Protein AF-A0A2V2UE44-F1 (afdb_monomer_lite)

pLDDT: mean 79.87, std 20.83, range [34.28, 98.75]

Structure (mmCIF, N/CA/C/O backbone):
data_AF-A0A2V2UE44-F1
#
_entry.id   AF-A0A2V2UE44-F1
#
loop_
_atom_site.group_PDB
_atom_site.id
_atom_site.type_symbol
_atom_site.label_atom_id
_atom_site.label_alt_id
_atom_site.label_comp_id
_atom_site.label_asym_id
_atom_site.label_entity_id
_atom_site.label_seq_id
_atom_site.pdbx_PDB_ins_code
_atom_site.Cartn_x
_atom_site.Cartn_y
_atom_site.Cartn_z
_atom_site.occupancy
_atom_site.B_iso_or_equiv
_atom_site.auth_seq_id
_atom_site.auth_comp_id
_atom_site.auth_asym_id
_atom_site.auth_atom_id
_atom_site.pdbx_PDB_model_num
ATOM 1 N N . MET A 1 1 ? -36.953 64.601 41.435 1.00 38.88 1 MET A N 1
ATOM 2 C CA . MET A 1 1 ? -37.028 64.009 40.083 1.00 38.88 1 MET A CA 1
ATOM 3 C C . MET A 1 1 ? -35.617 64.040 39.498 1.00 38.88 1 MET A C 1
ATOM 5 O O . MET A 1 1 ? -35.151 65.106 39.126 1.00 38.88 1 MET A O 1
ATOM 9 N N . LYS A 1 2 ? -34.869 62.933 39.591 1.00 34.28 2 LYS A N 1
ATOM 10 C CA . LYS A 1 2 ? -33.446 62.844 39.208 1.00 34.28 2 LYS A CA 1
ATOM 11 C C . LYS A 1 2 ? -33.349 61.806 38.088 1.00 34.28 2 LYS A C 1
ATOM 13 O O . LYS A 1 2 ? -33.604 60.633 38.334 1.00 34.28 2 LYS A O 1
ATOM 18 N N . PHE A 1 3 ? -33.075 62.257 36.867 1.00 36.59 3 PHE A N 1
ATOM 19 C CA . PHE A 1 3 ? -32.838 61.387 35.716 1.00 36.59 3 PHE A CA 1
ATOM 20 C C . PHE A 1 3 ? -31.423 60.801 35.811 1.00 36.59 3 PHE A C 1
ATOM 22 O O . PHE A 1 3 ? -30.452 61.545 35.933 1.00 36.59 3 PHE A O 1
ATOM 29 N N . LEU A 1 4 ? -31.312 59.473 35.762 1.00 38.59 4 LEU A N 1
ATOM 30 C CA . LEU A 1 4 ? -30.060 58.764 35.492 1.00 38.59 4 LEU A CA 1
ATOM 31 C C . LEU A 1 4 ? -29.824 58.790 33.978 1.00 38.59 4 LEU A C 1
ATOM 33 O O . LEU A 1 4 ? -30.644 58.272 33.223 1.00 38.59 4 LEU A O 1
ATOM 37 N N . MET A 1 5 ? -28.718 59.388 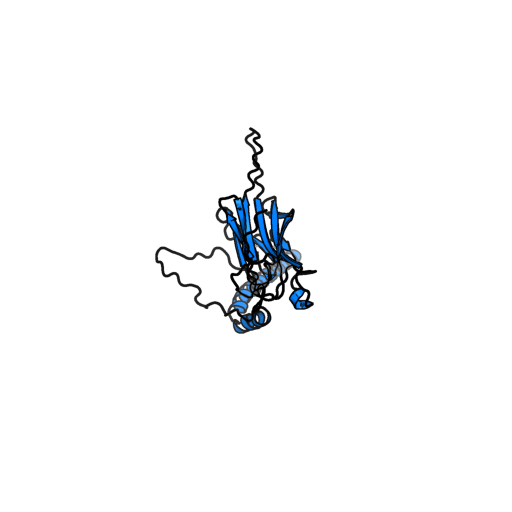33.536 1.00 41.38 5 MET A N 1
ATOM 38 C CA . MET A 1 5 ? -28.213 59.198 32.173 1.00 41.38 5 MET A CA 1
ATOM 39 C C . MET A 1 5 ? -27.251 58.003 32.138 1.00 41.38 5 MET A C 1
ATOM 41 O O . MET A 1 5 ? -26.435 57.868 33.054 1.00 41.38 5 MET A O 1
ATOM 45 N N . PRO A 1 6 ? -27.298 57.148 31.101 1.00 42.94 6 PRO A N 1
ATOM 46 C CA . PRO A 1 6 ? -26.352 56.050 30.959 1.00 42.94 6 PRO A CA 1
ATOM 47 C C . PRO A 1 6 ? -24.983 56.583 30.513 1.00 42.94 6 PRO A C 1
ATOM 49 O O . PRO A 1 6 ? -24.870 57.306 29.526 1.00 42.94 6 PRO A O 1
ATOM 52 N N . HIS A 1 7 ? -23.929 56.218 31.245 1.00 42.09 7 HIS A N 1
ATOM 53 C CA . HIS A 1 7 ? -22.547 56.400 30.803 1.00 42.09 7 HIS A CA 1
ATOM 54 C C . HIS A 1 7 ? -22.221 55.371 29.714 1.00 42.09 7 HIS A C 1
ATOM 56 O O . HIS A 1 7 ? -22.165 54.172 29.981 1.00 42.09 7 HIS A O 1
ATOM 62 N N . SER A 1 8 ? -21.976 55.836 28.490 1.00 51.50 8 SER A N 1
ATOM 63 C CA . SER A 1 8 ? -21.346 55.038 27.439 1.00 51.50 8 SER A CA 1
ATOM 64 C C . SER A 1 8 ? -19.832 55.029 27.651 1.00 51.50 8 SER A C 1
ATOM 66 O O . SER A 1 8 ? -19.184 56.070 27.540 1.00 51.50 8 SER A O 1
ATOM 68 N N . VAL A 1 9 ? -19.264 53.862 27.954 1.00 52.50 9 VAL A N 1
ATOM 69 C CA . VAL A 1 9 ? -17.809 53.666 28.022 1.00 52.50 9 VAL A CA 1
ATOM 70 C C . VAL A 1 9 ? -17.263 53.568 26.589 1.00 52.50 9 VAL A C 1
ATOM 72 O O . VAL A 1 9 ? -17.751 52.728 25.830 1.00 52.50 9 VAL A O 1
ATOM 75 N N . PRO A 1 10 ? -16.279 54.389 26.178 1.00 50.00 10 PRO A N 1
ATOM 76 C CA . PRO A 1 10 ? -15.676 54.262 24.857 1.00 50.00 10 PRO A CA 1
ATOM 77 C C . PRO A 1 10 ? -14.783 53.015 24.798 1.00 50.00 10 PRO A C 1
ATOM 79 O O . PRO A 1 10 ? -13.916 52.813 25.649 1.00 50.00 10 PRO A O 1
ATOM 82 N N . LEU A 1 11 ? -14.989 52.175 23.782 1.00 52.38 11 LEU A N 1
ATOM 83 C CA . LEU A 1 11 ? -14.100 51.053 23.476 1.00 52.38 11 LEU A CA 1
ATOM 84 C C . LEU A 1 11 ? -12.722 51.584 23.049 1.00 52.38 11 LEU A C 1
ATOM 86 O O . LEU A 1 11 ? -12.627 52.462 22.191 1.00 52.38 11 LEU A O 1
ATOM 90 N N . SER A 1 12 ? -11.648 51.059 23.647 1.00 52.25 12 SER A N 1
ATOM 91 C CA . SER A 1 12 ? -10.279 51.461 23.305 1.00 52.25 12 SER A CA 1
ATOM 92 C C . SER A 1 12 ? -9.919 51.025 21.880 1.00 52.25 12 SER A C 1
ATOM 94 O O . SER A 1 12 ? -10.415 50.012 21.376 1.00 52.25 12 SER A O 1
ATOM 96 N N . SER A 1 13 ? -9.015 51.751 21.223 1.00 56.19 13 SER A N 1
ATOM 97 C CA . SER A 1 13 ? -8.585 51.470 19.846 1.00 56.19 13 SER A CA 1
ATOM 98 C C . SER A 1 13 ? -8.058 50.040 19.634 1.00 56.19 13 SER A C 1
ATOM 100 O O . SER A 1 13 ? -8.228 49.495 18.546 1.00 56.19 13 SER A O 1
ATOM 102 N N . SER A 1 14 ? -7.505 49.380 20.662 1.00 56.59 14 SER A N 1
ATOM 103 C CA . SER A 1 14 ? -7.053 47.980 20.566 1.00 56.59 14 SER A CA 1
ATOM 104 C C . SER A 1 14 ? -8.205 46.966 20.528 1.00 56.59 14 SER A C 1
ATOM 106 O O . SER A 1 14 ? -8.093 45.916 19.887 1.00 56.59 14 SER A O 1
ATOM 108 N N . SER A 1 15 ? -9.336 47.290 21.162 1.00 56.66 15 SER A N 1
ATOM 109 C CA . SER A 1 15 ? -10.529 46.437 21.173 1.00 56.66 15 SER A CA 1
ATOM 110 C C . SER A 1 15 ? -11.272 46.462 19.832 1.00 56.66 15 SER A C 1
ATOM 112 O O . SER A 1 15 ? -11.719 45.419 19.359 1.00 56.66 15 SER A O 1
ATOM 114 N N . LEU A 1 16 ? -11.300 47.613 19.150 1.00 55.84 16 LEU A N 1
ATOM 115 C CA . LEU A 1 16 ? -11.885 47.752 17.811 1.00 55.84 16 LEU A CA 1
ATOM 116 C C . LEU A 1 16 ? -11.080 46.993 16.744 1.00 55.84 16 LEU A C 1
ATOM 118 O O . LEU A 1 16 ? -11.666 46.307 15.908 1.00 55.84 16 LEU A O 1
ATOM 122 N N . VAL A 1 17 ? -9.743 47.039 16.805 1.00 58.44 17 VAL A N 1
ATOM 123 C CA . VAL A 1 17 ? -8.872 46.297 15.874 1.00 58.44 17 VAL A CA 1
ATOM 124 C C . VAL A 1 17 ? -9.026 44.781 16.047 1.00 58.44 17 VAL A C 1
ATOM 126 O O . VAL A 1 17 ? -9.107 44.063 15.051 1.00 58.44 17 VAL A O 1
ATOM 129 N N . SER A 1 18 ? -9.151 44.290 17.287 1.00 54.34 18 SER A N 1
ATOM 130 C CA . SER A 1 18 ? -9.361 42.857 17.558 1.00 54.34 18 SER A CA 1
ATOM 131 C C . SER A 1 18 ? -10.722 42.355 17.064 1.00 54.34 18 SER A C 1
ATOM 133 O O . SER A 1 18 ? -10.806 41.265 16.502 1.00 54.34 18 SER A O 1
ATOM 135 N N . ILE A 1 19 ? -11.785 43.156 17.205 1.00 60.66 19 ILE A N 1
ATOM 136 C CA . ILE A 1 19 ? -13.126 42.799 16.713 1.00 60.66 19 ILE A CA 1
ATOM 137 C C . ILE A 1 19 ? -13.149 42.742 15.179 1.00 60.66 19 ILE A C 1
ATOM 139 O O . ILE A 1 19 ? -13.709 41.803 14.613 1.00 60.66 19 ILE A O 1
ATOM 143 N N . ILE A 1 20 ? -12.492 43.688 14.499 1.00 61.75 20 ILE A N 1
ATOM 144 C CA . ILE A 1 20 ? -12.390 43.689 13.031 1.00 61.75 20 ILE A CA 1
ATOM 145 C C . ILE A 1 20 ? -11.592 42.472 12.543 1.00 61.75 20 ILE A C 1
ATOM 147 O O . ILE A 1 20 ? -12.017 41.810 11.599 1.00 61.75 20 ILE A O 1
ATOM 151 N N . PHE A 1 21 ? -10.489 42.113 13.208 1.00 54.56 21 PHE A N 1
ATOM 152 C CA . PHE A 1 21 ? -9.698 40.935 12.836 1.00 54.56 21 PHE A CA 1
ATOM 153 C C . PHE A 1 21 ? -10.484 39.623 12.989 1.00 54.56 21 PHE A C 1
ATOM 155 O O . PHE A 1 21 ? -10.438 38.774 12.100 1.00 54.56 21 PHE A O 1
ATOM 162 N N . ILE A 1 22 ? -11.257 39.473 14.072 1.00 57.44 22 ILE A N 1
ATOM 163 C CA . ILE A 1 22 ? -12.108 38.293 14.305 1.00 57.44 22 ILE A CA 1
ATOM 164 C C . ILE A 1 22 ? -13.265 38.238 13.291 1.00 57.44 22 ILE A C 1
ATOM 166 O O . ILE A 1 22 ? -13.577 37.167 12.763 1.00 57.44 22 ILE A O 1
ATOM 170 N N . ALA A 1 23 ? -13.873 39.379 12.953 1.00 54.72 23 ALA A N 1
ATOM 171 C CA . ALA A 1 23 ? -14.926 39.454 11.937 1.00 54.72 23 ALA A CA 1
ATOM 172 C C . ALA A 1 23 ? -14.403 39.110 10.527 1.00 54.72 23 ALA A C 1
ATOM 174 O O . ALA A 1 23 ? -15.053 38.376 9.784 1.00 54.72 23 ALA A O 1
ATOM 175 N N . VAL A 1 24 ? -13.199 39.567 10.166 1.00 56.28 24 VAL A N 1
ATOM 176 C CA . VAL A 1 24 ? -12.572 39.237 8.874 1.00 56.28 24 VAL A CA 1
ATOM 177 C C . VAL A 1 24 ? -12.168 37.759 8.814 1.00 56.28 24 VAL A C 1
ATOM 179 O O . VAL A 1 24 ? -12.410 37.115 7.793 1.00 56.28 24 VAL A O 1
ATOM 182 N N . LEU A 1 25 ? -11.634 37.180 9.900 1.00 49.75 25 LEU A N 1
ATOM 183 C CA . LEU A 1 25 ? -11.308 35.747 9.949 1.00 49.75 25 LEU A CA 1
ATOM 184 C C . LEU A 1 25 ? -12.556 34.865 9.830 1.00 49.75 25 LEU A C 1
ATOM 186 O O . LEU A 1 25 ? -12.532 33.862 9.118 1.00 49.75 25 LEU A O 1
ATOM 190 N N . THR A 1 26 ? -13.650 35.227 10.502 1.00 50.09 26 THR A N 1
ATOM 191 C CA . THR A 1 26 ? -14.906 34.460 10.449 1.00 50.09 26 THR A CA 1
ATOM 192 C C . THR A 1 26 ? -15.575 34.564 9.077 1.00 50.09 26 THR A C 1
ATOM 194 O O . THR A 1 26 ? -15.980 33.541 8.528 1.00 50.09 26 THR A O 1
ATOM 197 N N . LEU A 1 27 ? -15.593 35.745 8.449 1.00 45.84 27 LEU A N 1
ATOM 198 C CA . LEU A 1 27 ? -16.107 35.923 7.085 1.00 45.84 27 LEU A CA 1
ATOM 199 C C . LEU A 1 27 ? -15.243 35.213 6.029 1.00 45.84 27 LEU A C 1
ATOM 201 O O . LEU A 1 27 ? -15.787 34.588 5.116 1.00 45.84 27 LEU A O 1
ATOM 205 N N . ALA A 1 28 ? -13.912 35.235 6.166 1.00 43.81 28 ALA A N 1
ATOM 206 C CA . ALA A 1 28 ? -13.014 34.462 5.307 1.00 43.81 28 ALA A CA 1
ATOM 207 C C . ALA A 1 28 ? -13.235 32.951 5.484 1.00 43.81 28 ALA A C 1
ATOM 209 O O . ALA A 1 28 ? -13.320 32.227 4.495 1.00 43.81 28 ALA A O 1
ATOM 210 N N . SER A 1 29 ? -13.426 32.484 6.721 1.00 43.22 29 SER A N 1
ATOM 211 C CA . SER A 1 29 ? -13.706 31.074 7.024 1.00 43.22 29 SER A CA 1
ATOM 212 C C . SER A 1 29 ? -15.040 30.608 6.437 1.00 43.22 29 SER A C 1
ATOM 214 O O . SER A 1 29 ? -15.103 29.519 5.878 1.00 43.22 29 SER A O 1
ATOM 216 N N . ILE A 1 30 ? -16.085 31.442 6.477 1.00 44.09 30 ILE A N 1
ATOM 217 C CA . ILE A 1 30 ? -17.393 31.147 5.865 1.00 44.09 30 ILE A CA 1
ATOM 218 C C . ILE A 1 30 ? -17.297 31.160 4.330 1.00 44.09 30 ILE A C 1
ATOM 220 O O . ILE A 1 30 ? -17.876 30.304 3.665 1.00 44.09 30 ILE A O 1
ATOM 224 N N . SER A 1 31 ? -16.522 32.078 3.745 1.00 39.03 31 SER A N 1
ATOM 225 C CA . SER A 1 31 ? -16.301 32.136 2.292 1.00 39.03 31 SER A CA 1
ATOM 226 C C . SER A 1 31 ? -15.485 30.938 1.778 1.00 39.03 31 SER A C 1
ATOM 228 O O . SER A 1 31 ? -15.794 30.387 0.722 1.00 39.03 31 SER A O 1
ATOM 230 N N . ILE A 1 32 ? -14.498 30.468 2.550 1.00 45.28 32 ILE A N 1
ATOM 231 C CA . ILE A 1 32 ? -13.723 29.251 2.257 1.00 45.28 32 ILE A CA 1
ATOM 232 C C . ILE A 1 32 ? -14.601 28.003 2.448 1.00 45.28 32 ILE A C 1
ATOM 234 O O . ILE A 1 32 ? -14.648 27.157 1.557 1.00 45.28 32 ILE A O 1
ATOM 238 N N . ALA A 1 33 ? -15.364 27.916 3.543 1.00 44.09 33 ALA A N 1
ATOM 239 C CA . ALA A 1 33 ? -16.257 26.791 3.828 1.00 44.09 33 ALA A CA 1
ATOM 240 C C . ALA A 1 33 ? -17.417 26.664 2.827 1.00 44.09 33 ALA A C 1
ATOM 242 O O . ALA A 1 33 ? -17.858 25.551 2.564 1.00 44.09 33 ALA A O 1
ATOM 243 N N . ASN A 1 34 ? -17.868 27.768 2.221 1.00 40.38 34 ASN A N 1
ATOM 244 C CA . ASN A 1 34 ? -18.907 27.749 1.188 1.00 40.38 34 ASN A CA 1
ATOM 245 C C . ASN A 1 34 ? -18.347 27.557 -0.234 1.00 40.38 34 ASN A C 1
ATOM 247 O O . ASN A 1 34 ? -19.052 27.033 -1.095 1.00 40.38 34 ASN A O 1
ATOM 251 N N . LYS A 1 35 ? -17.081 27.918 -0.504 1.00 37.88 35 LYS A N 1
ATOM 252 C CA . LYS A 1 35 ? -16.433 27.670 -1.810 1.00 37.88 35 LYS A CA 1
ATOM 253 C C . LYS A 1 35 ? -15.848 26.264 -1.949 1.00 37.88 35 LYS A C 1
ATOM 255 O O . LYS A 1 35 ? -15.871 25.722 -3.051 1.00 37.88 35 LYS A O 1
ATOM 260 N N . PHE A 1 36 ? -15.365 25.650 -0.868 1.00 39.53 36 PHE A N 1
ATOM 261 C CA . PHE A 1 36 ? -14.809 24.290 -0.902 1.00 39.53 36 PHE A CA 1
ATOM 262 C C . PHE A 1 36 ? -15.796 23.206 -1.381 1.00 39.53 36 PHE A C 1
ATOM 264 O O . PHE A 1 36 ? -15.409 22.413 -2.242 1.00 39.53 36 PHE A O 1
ATOM 271 N N . PRO A 1 37 ? -17.064 23.161 -0.922 1.00 39.12 37 PRO A N 1
ATOM 272 C CA . PRO A 1 37 ? -18.036 22.216 -1.465 1.00 39.12 37 PRO A CA 1
ATOM 273 C C . PRO A 1 37 ? -18.497 22.605 -2.878 1.00 39.12 37 PRO A C 1
ATOM 275 O O . PRO A 1 37 ? -18.773 21.718 -3.680 1.00 39.12 37 PRO A O 1
ATOM 278 N N . TYR A 1 38 ? -18.511 23.897 -3.231 1.00 34.66 38 TYR A N 1
ATOM 279 C CA . TYR A 1 38 ? -18.980 24.361 -4.544 1.00 34.66 38 TYR A CA 1
ATOM 280 C C . TYR A 1 38 ? -17.991 24.058 -5.685 1.00 34.66 38 TYR A C 1
ATOM 282 O O . TYR A 1 38 ? -18.402 23.683 -6.781 1.00 34.66 38 TYR A O 1
ATOM 290 N N . ILE A 1 39 ? -16.679 24.145 -5.428 1.00 38.34 39 ILE A N 1
ATOM 291 C CA . ILE A 1 39 ? -15.638 23.854 -6.432 1.00 38.34 39 ILE A CA 1
ATOM 292 C C . ILE A 1 39 ? -15.512 22.342 -6.691 1.00 38.34 39 ILE A C 1
ATOM 294 O O . ILE A 1 39 ? -15.233 21.932 -7.815 1.00 38.34 39 ILE A O 1
ATOM 298 N N . MET A 1 40 ? -15.793 21.493 -5.697 1.00 40.22 40 MET A N 1
ATOM 299 C CA . MET A 1 40 ? -15.740 20.032 -5.861 1.00 40.22 40 MET A CA 1
ATOM 300 C C . MET A 1 40 ? -17.004 19.428 -6.483 1.00 40.22 40 MET A C 1
ATOM 302 O O . MET A 1 40 ? -16.978 18.286 -6.942 1.00 40.22 40 MET A O 1
ATOM 306 N N . GLN A 1 41 ? -18.114 20.168 -6.521 1.00 43.66 41 GLN A N 1
ATOM 307 C CA . GLN A 1 41 ? -19.384 19.642 -7.019 1.00 43.66 41 GLN A CA 1
ATOM 308 C C . GLN A 1 41 ? -19.592 19.868 -8.525 1.00 43.66 41 GLN A C 1
ATOM 310 O O . GLN A 1 41 ? -20.362 19.125 -9.136 1.00 43.66 41 GLN A O 1
ATOM 315 N N . HIS A 1 42 ? -18.885 20.823 -9.144 1.00 38.22 42 HIS A N 1
ATOM 316 C CA . HIS A 1 42 ? -19.194 21.266 -10.508 1.00 38.22 42 HIS A CA 1
ATOM 317 C C . HIS A 1 42 ? -18.213 20.887 -11.620 1.00 38.22 42 HIS A C 1
ATOM 319 O O . HIS A 1 42 ? -18.555 21.126 -12.775 1.00 38.22 42 HIS A O 1
ATOM 325 N N . ASP A 1 43 ? -17.074 20.241 -11.340 1.00 49.47 43 ASP A N 1
ATOM 326 C CA . ASP A 1 43 ? -16.106 19.971 -12.411 1.00 49.47 43 ASP A CA 1
ATOM 327 C C . ASP A 1 43 ? -15.538 18.548 -12.465 1.00 49.47 43 ASP A C 1
ATOM 329 O O . ASP A 1 43 ? -14.340 18.275 -12.352 1.00 49.47 43 ASP A O 1
ATOM 333 N N . ARG A 1 44 ? -16.446 17.596 -12.684 1.00 52.78 44 ARG A N 1
ATOM 334 C CA . ARG A 1 44 ? -16.105 16.188 -12.939 1.00 52.78 44 ARG A CA 1
ATOM 335 C C . ARG A 1 44 ? -15.249 16.009 -14.195 1.00 52.78 44 ARG A C 1
ATOM 337 O O . ARG A 1 44 ? -14.446 15.081 -14.250 1.00 52.78 44 ARG A O 1
ATOM 344 N N . SER A 1 45 ? -15.388 16.904 -15.173 1.00 53.44 45 SER A N 1
ATOM 345 C CA . SER A 1 45 ? -14.543 16.955 -16.367 1.00 53.44 45 SER A CA 1
ATOM 346 C C . SER A 1 45 ? -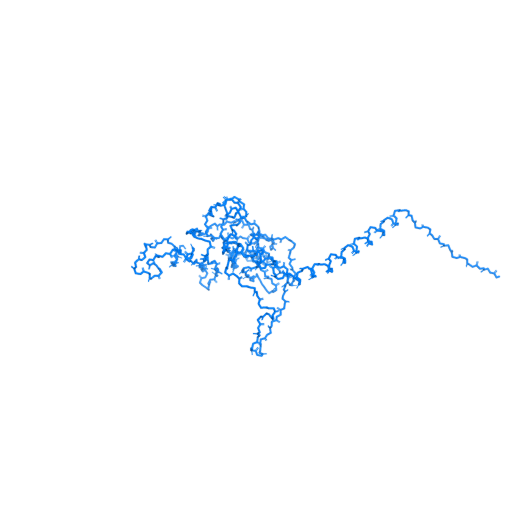13.094 17.287 -16.038 1.00 53.44 45 SER A C 1
ATOM 348 O O . SER A 1 45 ? -12.192 16.686 -16.619 1.00 53.44 45 SER A O 1
ATOM 350 N N . HIS A 1 46 ? -12.849 18.206 -15.104 1.00 52.97 46 HIS A N 1
ATOM 351 C CA . HIS A 1 46 ? -11.494 18.579 -14.716 1.00 52.97 46 HIS A CA 1
ATOM 352 C C . HIS A 1 46 ? -10.842 17.523 -13.823 1.00 52.97 46 HIS A C 1
ATOM 354 O O . HIS A 1 46 ? -9.653 17.271 -13.986 1.00 52.97 46 HIS A O 1
ATOM 360 N N . LEU A 1 47 ? -11.604 16.832 -12.965 1.00 53.53 47 LEU A N 1
ATOM 361 C CA . LEU A 1 47 ? -11.081 15.680 -12.222 1.00 53.53 47 LEU A CA 1
ATOM 362 C C . LEU A 1 47 ? -10.711 14.525 -13.167 1.00 53.53 47 LEU A C 1
ATOM 364 O O . LEU A 1 47 ? -9.604 14.006 -13.081 1.00 53.53 47 LEU A O 1
ATOM 368 N N . ALA A 1 48 ? -11.583 14.172 -14.118 1.00 53.72 48 ALA A N 1
ATOM 369 C CA . ALA A 1 48 ? -11.276 13.158 -15.131 1.00 53.72 48 ALA A CA 1
ATOM 370 C C . ALA A 1 48 ? -10.062 13.544 -15.994 1.00 53.72 48 ALA A C 1
ATOM 372 O O . ALA A 1 48 ? -9.184 12.718 -16.217 1.00 53.72 48 ALA A O 1
ATOM 373 N N . LYS A 1 49 ? -9.963 14.807 -16.436 1.00 52.91 49 LYS A N 1
ATOM 374 C CA . LYS A 1 49 ? -8.799 15.307 -17.190 1.00 52.91 49 LYS A CA 1
ATOM 375 C C . LYS A 1 49 ? -7.513 15.338 -16.364 1.00 52.91 49 LYS A C 1
ATOM 377 O O . LYS A 1 49 ? -6.454 15.089 -16.923 1.00 52.91 49 LYS A O 1
ATOM 382 N N . ALA A 1 50 ? -7.584 15.642 -15.069 1.00 56.78 50 ALA A N 1
ATOM 383 C CA . ALA A 1 50 ? -6.426 15.613 -14.175 1.00 56.78 50 ALA A CA 1
ATOM 384 C C . ALA A 1 50 ? -5.960 14.179 -13.874 1.00 56.78 50 ALA A C 1
ATOM 386 O O . ALA A 1 50 ? -4.778 13.954 -13.629 1.00 56.78 50 ALA A O 1
ATOM 387 N N . LEU A 1 51 ? -6.884 13.214 -13.908 1.00 59.00 51 LEU A N 1
ATOM 388 C CA . LEU A 1 51 ? -6.615 11.797 -13.677 1.00 59.00 51 LEU A CA 1
ATOM 389 C C . LEU A 1 51 ? -6.139 11.054 -14.922 1.00 59.00 51 LEU A C 1
ATOM 391 O O . LEU A 1 51 ? -5.297 10.175 -14.793 1.00 59.00 51 LEU A O 1
ATOM 395 N N . ALA A 1 52 ? -6.626 11.417 -16.108 1.00 57.38 52 ALA A N 1
ATOM 396 C CA . ALA A 1 52 ? -6.342 10.710 -17.357 1.00 57.38 52 ALA A CA 1
ATOM 397 C C . ALA A 1 52 ? -4.840 10.508 -17.676 1.00 57.38 52 ALA A C 1
ATOM 399 O O . ALA A 1 52 ? -4.495 9.425 -18.142 1.00 57.38 52 ALA A O 1
ATOM 400 N N . PRO A 1 53 ? -3.919 11.459 -17.401 1.00 60.78 53 PRO A N 1
ATOM 401 C CA . PRO A 1 53 ? -2.484 11.236 -17.602 1.00 60.78 53 PRO A CA 1
ATOM 402 C C . PRO A 1 53 ? -1.882 10.219 -16.624 1.00 60.78 53 PRO A C 1
ATOM 404 O O . PRO A 1 53 ? -0.826 9.655 -16.899 1.00 60.78 53 PRO A O 1
ATOM 407 N N . LYS A 1 54 ? -2.521 10.029 -15.463 1.00 63.34 54 LYS A N 1
ATOM 408 C CA . LYS A 1 54 ? -2.013 9.223 -14.349 1.00 63.34 54 LYS A CA 1
ATOM 409 C C . LYS A 1 54 ? -2.686 7.854 -14.243 1.00 63.34 54 LYS A C 1
ATOM 411 O O . LYS A 1 54 ? -2.028 6.934 -13.789 1.00 63.34 54 LYS A O 1
ATOM 416 N N . TYR A 1 55 ? -3.941 7.729 -14.675 1.00 65.94 55 TYR A N 1
ATOM 417 C CA . TYR A 1 55 ? -4.758 6.511 -14.633 1.00 65.94 55 TYR A CA 1
ATOM 418 C C . TYR A 1 55 ? -5.591 6.406 -15.921 1.00 65.94 55 TYR A C 1
ATOM 420 O O . TYR A 1 55 ? -6.767 6.787 -15.930 1.00 65.94 55 TYR A O 1
ATOM 428 N N . PRO A 1 56 ? -4.996 5.959 -17.037 1.00 56.94 56 PRO A N 1
ATOM 429 C CA . PRO A 1 56 ? -5.701 5.865 -18.316 1.00 56.94 56 PRO A CA 1
ATOM 430 C C . PRO A 1 56 ? -6.896 4.891 -18.279 1.00 56.94 56 PRO A C 1
ATOM 432 O O . PRO A 1 56 ? -7.804 5.008 -19.099 1.00 56.94 56 PRO A O 1
ATOM 435 N N . GLU A 1 57 ? -6.925 3.964 -17.317 1.00 61.94 57 GLU A N 1
ATOM 436 C CA . GLU A 1 57 ? -7.982 2.966 -17.110 1.00 61.94 57 GLU A CA 1
ATOM 437 C C . GLU A 1 57 ? -9.126 3.398 -16.171 1.00 61.94 57 GLU A C 1
ATOM 439 O O . GLU A 1 57 ? -10.165 2.735 -16.120 1.00 61.94 57 GLU A O 1
ATOM 444 N N . ALA A 1 58 ? -8.972 4.484 -15.407 1.00 62.31 58 ALA A N 1
ATOM 445 C CA . ALA A 1 58 ? -9.932 4.831 -14.362 1.00 62.31 58 ALA A CA 1
ATOM 446 C C . ALA A 1 58 ? -11.179 5.543 -14.922 1.00 62.31 58 ALA A C 1
ATOM 448 O O . ALA A 1 58 ? -11.136 6.700 -15.341 1.00 62.31 58 ALA A O 1
ATOM 449 N N . GLY A 1 59 ? -12.332 4.869 -14.864 1.00 60.50 59 GLY A N 1
ATOM 450 C CA . GLY A 1 59 ? -13.638 5.491 -15.087 1.00 60.50 59 GLY A CA 1
ATOM 451 C C . GLY A 1 59 ? -14.059 6.402 -13.926 1.00 60.50 59 GLY A C 1
ATOM 452 O O . GLY A 1 59 ? -13.680 6.187 -12.773 1.00 60.50 59 GLY A O 1
ATOM 453 N N . LEU A 1 60 ? -14.885 7.417 -14.205 1.00 63.75 60 LEU A N 1
ATOM 454 C CA . LEU A 1 60 ? -15.473 8.240 -13.145 1.00 63.75 60 LEU A CA 1
ATOM 455 C C . LEU A 1 60 ? -16.426 7.392 -12.278 1.00 63.75 60 LEU A C 1
ATOM 457 O O . LEU A 1 60 ? -17.265 6.674 -12.829 1.00 63.75 60 LEU A O 1
ATOM 461 N N . PRO A 1 61 ? -16.363 7.494 -10.937 1.00 65.25 61 PRO A N 1
ATOM 462 C CA . PRO A 1 61 ? -17.292 6.780 -10.070 1.00 65.25 61 PRO A CA 1
ATOM 463 C C . PRO A 1 61 ? -18.740 7.220 -10.333 1.00 65.25 61 PRO A C 1
ATOM 465 O O . PRO A 1 61 ? -19.016 8.393 -10.603 1.00 65.25 61 PRO A O 1
ATOM 468 N N . SER A 1 62 ? -19.680 6.272 -10.224 1.00 74.81 62 SER A N 1
ATOM 469 C CA . SER A 1 62 ? -21.113 6.542 -10.392 1.00 74.81 62 SER A CA 1
ATOM 470 C C . SER A 1 62 ? -21.568 7.673 -9.457 1.00 74.81 62 SER A C 1
ATOM 472 O O . SER A 1 62 ? -21.331 7.592 -8.249 1.00 74.81 62 SER A O 1
ATOM 474 N N . PRO A 1 63 ? -22.299 8.690 -9.957 1.00 68.56 63 PRO A N 1
ATOM 475 C CA . PRO A 1 63 ? -22.810 9.789 -9.138 1.00 68.56 63 PRO A CA 1
ATOM 476 C C . PRO A 1 63 ? -23.719 9.339 -7.995 1.00 68.56 63 PRO A C 1
ATOM 478 O O . PRO A 1 63 ? -23.832 10.039 -6.994 1.00 68.56 63 PRO A O 1
ATOM 481 N N . LYS A 1 64 ? -24.401 8.204 -8.180 1.00 77.81 64 LYS A N 1
ATOM 482 C CA . LYS A 1 64 ? -25.341 7.639 -7.207 1.00 77.81 64 LYS A CA 1
ATOM 483 C C . LYS A 1 64 ? -24.641 6.782 -6.149 1.00 77.81 64 LYS A C 1
ATOM 485 O O . LYS A 1 64 ? -25.278 6.414 -5.171 1.00 77.81 64 LYS A O 1
ATOM 490 N N . GLY A 1 65 ? -23.352 6.484 -6.333 1.00 75.19 65 GLY A N 1
ATOM 491 C CA . GLY A 1 65 ? -22.628 5.534 -5.495 1.00 75.19 65 GLY A CA 1
ATOM 492 C C . GLY A 1 65 ? -23.133 4.090 -5.657 1.00 75.19 65 GLY A C 1
ATOM 493 O O . GLY A 1 65 ? -23.952 3.810 -6.540 1.00 75.19 65 GLY A O 1
ATOM 494 N N . PRO A 1 66 ? -22.619 3.154 -4.840 1.00 80.31 66 PRO A N 1
ATOM 495 C CA . PRO A 1 66 ? -23.123 1.785 -4.795 1.00 80.31 66 PRO A CA 1
ATOM 496 C C . PRO A 1 66 ? -24.552 1.750 -4.233 1.00 80.31 66 PRO A C 1
ATOM 498 O O . PRO A 1 66 ? -24.893 2.517 -3.336 1.00 80.31 66 PRO A O 1
ATOM 501 N N . THR A 1 67 ? -25.387 0.845 -4.748 1.00 87.50 67 THR A N 1
ATOM 502 C CA . THR A 1 67 ? -26.725 0.568 -4.198 1.00 87.50 67 THR A CA 1
ATOM 503 C C . THR A 1 67 ? -26.668 -0.709 -3.369 1.00 87.50 67 THR A C 1
ATOM 505 O O . THR A 1 67 ? -26.133 -1.714 -3.832 1.00 87.50 67 THR A O 1
ATOM 508 N N . ILE A 1 68 ? -27.220 -0.676 -2.158 1.00 89.94 68 ILE A N 1
ATOM 509 C CA . ILE A 1 68 ? -27.353 -1.861 -1.308 1.00 89.94 68 ILE A CA 1
ATOM 510 C C . ILE A 1 68 ? -28.697 -2.512 -1.624 1.00 89.94 68 ILE A C 1
ATOM 512 O O . ILE A 1 68 ? -29.738 -1.881 -1.459 1.00 89.94 68 ILE A O 1
ATOM 516 N N . LEU A 1 69 ? -28.661 -3.751 -2.115 1.00 94.75 69 LEU A N 1
ATOM 517 C CA . LEU A 1 69 ? -29.865 -4.526 -2.438 1.00 94.75 69 LEU A CA 1
ATOM 518 C C . LEU A 1 69 ? -30.327 -5.419 -1.280 1.00 94.75 69 LEU A C 1
ATOM 520 O O . LEU A 1 69 ? -31.489 -5.812 -1.251 1.00 94.75 69 LEU A O 1
ATOM 524 N N . ASP A 1 70 ? -29.436 -5.738 -0.338 1.00 95.62 70 ASP A N 1
ATOM 525 C CA . ASP A 1 70 ? -29.787 -6.495 0.862 1.00 95.62 70 ASP A CA 1
ATOM 526 C C . ASP A 1 70 ? -30.445 -5.561 1.892 1.00 95.62 70 ASP A C 1
ATOM 528 O O . ASP A 1 70 ? -29.782 -4.645 2.388 1.00 95.62 70 ASP A O 1
ATOM 532 N N . PRO A 1 71 ? -31.724 -5.775 2.246 1.00 95.06 71 PRO A N 1
ATOM 533 C CA . PRO A 1 71 ? -32.435 -4.910 3.183 1.00 95.06 71 PRO A CA 1
ATOM 534 C C . PRO A 1 71 ? -31.878 -4.956 4.616 1.00 95.06 71 PRO A C 1
ATOM 536 O O . PRO A 1 71 ? -32.199 -4.075 5.410 1.00 95.06 71 PRO A O 1
ATOM 539 N N . ASN A 1 72 ? -31.052 -5.949 4.964 1.00 97.25 72 ASN A N 1
ATOM 540 C CA . ASN A 1 72 ? -30.435 -6.066 6.289 1.00 97.25 72 ASN A CA 1
ATOM 541 C C . ASN A 1 72 ? -29.098 -5.319 6.399 1.00 97.25 72 ASN A C 1
ATOM 543 O O . ASN A 1 72 ? -28.496 -5.286 7.474 1.00 97.25 72 ASN A O 1
ATOM 547 N N . LEU A 1 73 ? -28.614 -4.726 5.305 1.00 94.88 73 LEU A N 1
ATOM 548 C CA . LEU A 1 73 ? -27.374 -3.962 5.275 1.00 94.88 73 LEU A CA 1
ATOM 549 C C . LEU A 1 73 ? -27.657 -2.461 5.180 1.00 94.88 73 LEU A C 1
ATOM 551 O O . LEU A 1 73 ? -28.525 -2.005 4.440 1.00 94.88 73 LEU A O 1
ATOM 555 N N . LYS A 1 74 ? -26.856 -1.671 5.899 1.00 91.94 74 LYS A N 1
ATOM 556 C CA . LYS A 1 74 ? -26.823 -0.209 5.789 1.00 91.94 74 LYS A CA 1
ATOM 557 C C . LYS A 1 74 ? -25.399 0.264 5.520 1.00 91.94 74 LYS A C 1
ATOM 559 O O . LYS A 1 74 ? -24.448 -0.291 6.064 1.00 91.94 74 LYS A O 1
ATOM 564 N N . ALA A 1 75 ? -25.260 1.306 4.706 1.00 89.88 75 ALA A N 1
ATOM 565 C CA . ALA A 1 75 ? -24.012 2.050 4.589 1.00 89.88 75 ALA A CA 1
ATOM 566 C C . ALA A 1 75 ? -24.074 3.273 5.497 1.00 89.88 75 ALA A C 1
ATOM 568 O O . ALA A 1 75 ? -25.038 4.037 5.460 1.00 89.88 75 ALA A O 1
ATOM 569 N N . GLU A 1 76 ? -23.012 3.479 6.263 1.00 90.06 76 GLU A N 1
ATOM 570 C CA . GLU A 1 76 ? -22.844 4.658 7.098 1.00 90.06 76 GLU A CA 1
ATOM 571 C C . GLU A 1 76 ? -21.556 5.371 6.729 1.00 90.06 76 GLU A C 1
ATOM 573 O O . GLU A 1 76 ? -20.527 4.762 6.426 1.00 90.06 76 GLU A O 1
ATOM 578 N N . LEU A 1 77 ? -21.624 6.696 6.746 1.00 90.00 77 LEU A N 1
ATOM 579 C CA . LEU A 1 77 ? -20.455 7.512 6.523 1.00 90.00 77 LEU A CA 1
ATOM 580 C C . LEU A 1 77 ? -19.639 7.603 7.812 1.00 90.00 77 LEU A C 1
ATOM 582 O O . LEU A 1 77 ? -20.063 8.263 8.754 1.00 90.00 77 LEU A O 1
ATOM 586 N N . VAL A 1 78 ? -18.447 7.005 7.814 1.00 92.81 78 VAL A N 1
ATOM 587 C CA . VAL A 1 78 ? -17.505 7.109 8.941 1.00 92.81 78 VAL A CA 1
ATOM 588 C C . VAL A 1 78 ? -16.617 8.350 8.822 1.00 92.81 78 VAL A C 1
ATOM 590 O O . VAL A 1 78 ? -16.383 9.036 9.810 1.00 92.81 78 VAL A O 1
ATOM 593 N N . PHE A 1 79 ? -16.118 8.650 7.618 1.00 94.75 79 PHE A N 1
ATOM 594 C CA . PHE A 1 79 ? -15.220 9.783 7.378 1.00 94.75 79 PHE A CA 1
ATOM 595 C C . PHE A 1 79 ? -15.241 10.239 5.907 1.00 94.75 79 PHE A C 1
ATOM 597 O O . PHE A 1 79 ? -15.496 9.438 5.006 1.00 94.75 79 PHE A O 1
ATOM 604 N N . ARG A 1 80 ? -14.963 11.527 5.652 1.00 92.06 80 ARG A N 1
ATOM 605 C CA . ARG A 1 80 ? -14.748 12.122 4.314 1.00 92.06 80 ARG A CA 1
ATOM 606 C C . ARG A 1 80 ? -13.509 13.006 4.339 1.00 92.06 80 ARG A C 1
ATOM 608 O O . ARG A 1 80 ? -13.194 13.572 5.374 1.00 92.06 80 ARG A O 1
ATOM 615 N N . GLY A 1 81 ? -12.891 13.205 3.176 1.00 90.50 81 GLY A N 1
ATOM 616 C CA . GLY A 1 81 ? -11.770 14.140 3.010 1.00 90.50 81 GLY A CA 1
ATOM 617 C C . GLY A 1 81 ? -10.422 13.480 2.718 1.00 90.50 81 GLY A C 1
ATOM 618 O O . GLY A 1 81 ? -9.462 14.192 2.445 1.00 90.50 81 GLY A O 1
ATOM 619 N N . LEU A 1 82 ? -10.363 12.144 2.706 1.00 93.12 82 LEU A N 1
ATOM 620 C CA . LEU A 1 82 ? -9.182 11.384 2.281 1.00 93.12 82 LEU A CA 1
ATOM 621 C C . LEU A 1 82 ? -8.865 11.625 0.802 1.00 93.12 82 LEU A C 1
ATOM 623 O O . LEU A 1 82 ? -9.765 11.773 -0.031 1.00 93.12 82 LEU A O 1
ATOM 627 N N . ARG A 1 83 ? -7.579 11.596 0.463 1.00 90.12 83 ARG A N 1
ATOM 628 C CA . ARG A 1 83 ? -7.051 11.820 -0.883 1.00 90.12 83 ARG A CA 1
ATOM 629 C C . ARG A 1 83 ? -6.491 10.516 -1.439 1.00 90.12 83 ARG A C 1
ATOM 631 O O . ARG A 1 83 ? -5.443 10.055 -1.010 1.00 90.12 83 ARG A O 1
ATOM 638 N N . TYR A 1 84 ? -7.169 9.943 -2.432 1.00 92.00 84 TYR A N 1
ATOM 639 C CA . TYR A 1 84 ? -6.784 8.664 -3.053 1.00 92.00 84 TYR A CA 1
ATOM 640 C C . TYR A 1 84 ? -6.541 7.529 -2.037 1.00 92.00 84 TYR A C 1
ATOM 642 O O . TYR A 1 84 ? -5.449 6.952 -2.024 1.00 92.00 84 TYR A O 1
ATOM 650 N N . PRO A 1 85 ? -7.518 7.208 -1.164 1.00 95.81 85 PRO A N 1
ATOM 651 C CA . PRO A 1 85 ? -7.357 6.109 -0.223 1.00 95.81 85 PRO A CA 1
ATOM 652 C C . PRO A 1 85 ? -7.277 4.760 -0.956 1.00 95.81 85 PRO A C 1
ATOM 654 O O . PRO A 1 85 ? -8.079 4.505 -1.854 1.00 95.81 85 PRO A O 1
ATOM 657 N N . THR A 1 86 ? -6.333 3.899 -0.570 1.00 96.25 86 THR A N 1
ATOM 658 C CA . THR A 1 86 ? -6.088 2.595 -1.232 1.00 96.25 86 THR A CA 1
ATOM 659 C C . THR A 1 86 ? -6.432 1.393 -0.368 1.00 96.25 86 THR A C 1
ATOM 661 O O . THR A 1 86 ? -6.988 0.416 -0.865 1.00 96.25 86 THR A O 1
ATOM 664 N N . SER A 1 87 ? -6.135 1.453 0.927 1.00 97.94 87 SER A N 1
ATOM 665 C CA . SER A 1 87 ? -6.401 0.375 1.872 1.00 97.94 87 SER A CA 1
ATOM 666 C C . SER A 1 87 ? -6.611 0.935 3.274 1.00 97.94 87 SER A C 1
ATOM 668 O O . SER A 1 87 ? -6.259 2.074 3.585 1.00 97.94 87 SER A O 1
ATOM 670 N N . MET A 1 88 ? -7.212 0.119 4.133 1.00 97.88 88 MET A N 1
ATOM 671 C CA . MET A 1 88 ? -7.445 0.445 5.532 1.00 97.88 88 MET A CA 1
ATOM 672 C C . MET A 1 88 ? -7.309 -0.789 6.418 1.00 97.88 88 MET A C 1
ATOM 674 O O . MET A 1 88 ? -7.513 -1.915 5.962 1.00 97.88 88 MET A O 1
ATOM 678 N N . ALA A 1 89 ? -7.001 -0.564 7.690 1.00 97.38 89 ALA A N 1
ATOM 679 C CA . ALA A 1 89 ? -7.000 -1.588 8.722 1.00 97.38 89 ALA A CA 1
ATOM 680 C C . ALA A 1 89 ? -7.493 -1.009 10.053 1.00 97.38 89 ALA A C 1
ATOM 682 O O . ALA A 1 89 ? -7.412 0.197 10.291 1.00 97.38 89 ALA A O 1
ATOM 683 N N . PHE A 1 90 ? -8.007 -1.875 10.920 1.00 95.94 90 PHE A N 1
ATOM 684 C CA . PHE A 1 90 ? -8.516 -1.486 12.230 1.00 95.94 90 PHE A CA 1
ATOM 685 C C . PHE A 1 90 ? -7.439 -1.708 13.291 1.00 95.94 90 PHE A C 1
ATOM 687 O O . PHE A 1 90 ? -6.930 -2.817 13.434 1.00 95.94 90 PHE A O 1
ATOM 694 N N . LEU A 1 91 ? -7.110 -0.658 14.045 1.00 93.94 91 LEU A N 1
ATOM 695 C CA . LEU A 1 91 ? -6.338 -0.767 15.289 1.00 93.94 91 LEU A CA 1
ATOM 696 C C . LEU A 1 91 ? -7.241 -1.191 16.459 1.00 93.94 91 LEU A C 1
ATOM 698 O O . LEU A 1 91 ? -6.773 -1.762 17.440 1.00 93.94 91 LEU A O 1
ATOM 702 N N . GLY A 1 92 ? -8.541 -0.918 16.339 1.00 92.81 92 GLY A N 1
ATOM 703 C CA . GLY A 1 92 ? -9.573 -1.253 17.309 1.00 92.81 92 GLY A CA 1
ATOM 704 C C . GLY A 1 92 ? -10.942 -0.720 16.873 1.00 92.81 92 GLY A C 1
ATOM 705 O O . GLY A 1 92 ? -11.088 -0.213 15.755 1.00 92.81 92 GLY A O 1
ATOM 706 N N . PRO A 1 93 ? -11.965 -0.818 17.740 1.00 94.06 93 PRO A N 1
ATOM 707 C CA . PRO A 1 93 ? -13.279 -0.241 17.472 1.00 94.06 93 PRO A CA 1
ATOM 708 C C . PRO A 1 93 ? -13.174 1.262 17.197 1.00 94.06 93 PRO A C 1
ATOM 710 O O . PRO A 1 93 ? -12.578 1.994 17.984 1.00 94.06 93 PRO A O 1
ATOM 713 N N . ASN A 1 94 ? -13.762 1.720 16.088 1.00 95.00 94 ASN A N 1
ATOM 714 C CA . ASN A 1 94 ? -13.735 3.121 15.647 1.00 95.00 94 ASN A CA 1
ATOM 715 C C . ASN A 1 94 ? -12.328 3.727 15.489 1.00 95.00 94 ASN A C 1
ATOM 717 O O . ASN A 1 94 ? -12.187 4.948 15.520 1.00 95.00 94 ASN A O 1
ATOM 721 N N . ASP A 1 95 ? -11.302 2.896 15.312 1.00 95.88 95 ASP A N 1
ATOM 722 C CA . ASP A 1 95 ? -9.914 3.320 15.180 1.00 95.88 95 ASP A CA 1
ATOM 723 C C . ASP A 1 95 ? -9.301 2.691 13.929 1.00 95.88 95 ASP A C 1
ATOM 725 O O . ASP A 1 95 ? -8.981 1.499 13.887 1.00 95.88 95 ASP A O 1
ATOM 729 N N . ILE A 1 96 ? -9.215 3.501 12.878 1.00 97.44 96 ILE A N 1
ATOM 730 C CA . ILE A 1 96 ? -8.920 3.065 11.517 1.00 97.44 96 ILE A CA 1
ATOM 731 C C . ILE A 1 96 ? -7.648 3.755 11.047 1.00 97.44 96 ILE A C 1
ATOM 733 O O . ILE A 1 96 ? -7.528 4.978 11.119 1.00 97.44 96 ILE A O 1
ATOM 737 N N . VAL A 1 97 ? -6.717 2.983 10.501 1.00 98.06 97 VAL A N 1
ATOM 738 C CA . VAL A 1 97 ? -5.583 3.501 9.733 1.00 98.06 97 VAL A CA 1
ATOM 739 C C . VAL A 1 97 ? -5.853 3.336 8.247 1.00 98.06 97 VAL A C 1
ATOM 741 O O . VAL A 1 97 ? -6.350 2.295 7.824 1.00 98.06 97 VAL A O 1
ATOM 744 N N . VAL A 1 98 ? -5.551 4.365 7.459 1.00 98.50 98 VAL A N 1
ATOM 745 C CA . VAL A 1 98 ? -5.861 4.435 6.025 1.00 98.50 98 VAL A CA 1
ATOM 746 C C . VAL A 1 98 ? -4.627 4.883 5.255 1.00 98.50 98 VAL A C 1
ATOM 748 O O . VAL A 1 98 ? -3.947 5.819 5.668 1.00 98.50 98 VAL A O 1
ATOM 751 N N . THR A 1 99 ? -4.330 4.237 4.134 1.00 98.62 99 THR A N 1
ATOM 752 C CA . THR A 1 99 ? -3.242 4.630 3.232 1.00 98.62 99 THR A CA 1
ATOM 753 C C . THR A 1 99 ? -3.732 5.596 2.160 1.00 98.62 99 THR A C 1
ATOM 755 O O . THR A 1 99 ? -4.765 5.343 1.547 1.00 98.62 99 THR A O 1
ATOM 758 N N . GLU A 1 100 ? -2.987 6.670 1.888 1.00 97.94 100 GLU A N 1
ATOM 759 C CA . GLU A 1 100 ? -3.240 7.576 0.756 1.00 97.94 100 GLU A CA 1
ATOM 760 C C . GLU A 1 100 ? -2.161 7.399 -0.315 1.00 97.94 100 GLU A C 1
ATOM 762 O O . GLU A 1 100 ? -0.974 7.641 -0.070 1.00 97.94 100 GLU A O 1
ATOM 767 N N . LYS A 1 101 ? -2.585 6.993 -1.516 1.00 97.50 101 LYS A N 1
ATOM 768 C CA . LYS A 1 101 ? -1.717 6.484 -2.585 1.00 97.50 101 LYS A CA 1
ATOM 769 C C . LYS A 1 101 ? -0.549 7.401 -2.919 1.00 97.50 101 LYS A C 1
ATOM 771 O O . LYS A 1 101 ? 0.604 7.020 -2.753 1.00 97.50 101 LYS A O 1
ATOM 776 N N . ASP A 1 102 ? -0.878 8.598 -3.396 1.00 96.38 102 ASP A N 1
ATOM 777 C CA . ASP A 1 102 ? 0.077 9.523 -4.008 1.00 96.38 102 ASP A CA 1
ATOM 778 C C . ASP A 1 102 ? 0.759 10.427 -2.982 1.00 96.38 102 ASP A C 1
ATOM 780 O O . ASP A 1 102 ? 1.793 11.017 -3.270 1.00 96.38 102 ASP A O 1
ATOM 784 N N . ALA A 1 103 ? 0.168 10.564 -1.794 1.00 96.81 103 ALA A N 1
ATOM 785 C CA . ALA A 1 103 ? 0.779 11.300 -0.697 1.00 96.81 103 ALA A CA 1
ATOM 786 C C . ALA A 1 103 ? 1.857 10.470 0.016 1.00 96.81 103 ALA A C 1
ATOM 788 O O . ALA A 1 103 ? 2.687 11.047 0.712 1.00 96.81 103 ALA A O 1
ATOM 789 N N . GLY A 1 104 ? 1.843 9.138 -0.141 1.00 98.31 104 GLY A N 1
ATOM 790 C CA . GLY A 1 104 ? 2.764 8.247 0.564 1.00 98.31 104 GLY A CA 1
ATOM 791 C C . GLY A 1 104 ? 2.502 8.198 2.071 1.00 98.31 104 GLY A C 1
ATOM 792 O O . GLY A 1 104 ? 3.414 7.919 2.849 1.00 98.31 104 GLY A O 1
ATOM 793 N N . THR A 1 105 ? 1.275 8.513 2.502 1.00 98.56 105 THR A N 1
ATOM 794 C CA . THR A 1 105 ? 0.923 8.714 3.912 1.00 98.56 105 THR A CA 1
ATOM 795 C C . THR A 1 105 ? 0.074 7.583 4.479 1.00 98.56 105 THR A C 1
ATOM 797 O O . THR A 1 105 ? -0.734 6.959 3.790 1.00 98.56 105 THR A O 1
ATOM 800 N N . VAL A 1 106 ? 0.220 7.373 5.790 1.00 98.62 106 VAL A N 1
ATOM 801 C CA . VAL A 1 106 ? -0.731 6.612 6.609 1.00 98.62 106 VAL A CA 1
ATOM 802 C C . VAL A 1 106 ? -1.472 7.590 7.512 1.00 98.62 106 VAL A C 1
ATOM 804 O O . VAL A 1 106 ? -0.878 8.229 8.385 1.00 98.62 106 VAL A O 1
ATOM 807 N N . ARG A 1 107 ? -2.773 7.728 7.289 1.00 98.19 107 ARG A N 1
ATOM 808 C CA . ARG A 1 107 ? -3.695 8.561 8.064 1.00 98.19 107 ARG A CA 1
ATOM 809 C C . ARG A 1 107 ? -4.361 7.715 9.143 1.00 98.19 107 ARG A C 1
ATOM 811 O O . ARG A 1 107 ? -4.452 6.497 9.008 1.00 98.19 107 ARG A O 1
ATOM 818 N N . ARG 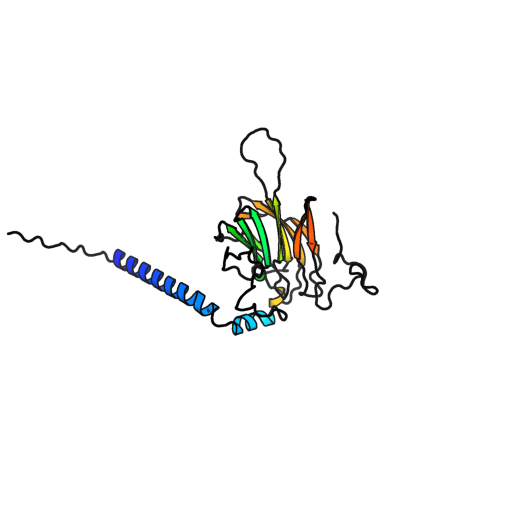A 1 108 ? -4.827 8.349 10.217 1.00 97.56 108 ARG A N 1
ATOM 819 C CA . ARG A 1 108 ? -5.573 7.672 11.283 1.00 97.56 108 ARG A CA 1
ATOM 820 C C . ARG A 1 108 ? -6.846 8.430 11.601 1.00 97.56 108 ARG A C 1
ATOM 822 O O . ARG A 1 108 ? -6.800 9.639 11.811 1.00 97.56 108 ARG A O 1
ATOM 829 N N . VAL A 1 109 ? -7.949 7.700 11.660 1.00 97.81 109 VAL A N 1
ATOM 830 C CA . VAL A 1 109 ? -9.284 8.192 11.983 1.00 97.81 109 VAL A CA 1
ATOM 831 C C . VAL A 1 109 ? -9.741 7.505 13.262 1.00 97.81 109 VAL A C 1
ATOM 833 O O . VAL A 1 109 ? -9.861 6.284 13.298 1.00 97.81 109 VAL A O 1
ATOM 836 N N . VAL A 1 110 ? -10.002 8.295 14.300 1.00 96.88 110 VAL A N 1
ATOM 837 C CA . VAL A 1 110 ? -10.471 7.832 15.608 1.00 96.88 110 VAL A CA 1
ATOM 838 C C . VAL A 1 110 ? -11.837 8.450 15.871 1.00 96.88 110 VAL A C 1
ATOM 840 O O . VAL A 1 110 ? -11.980 9.671 15.834 1.00 96.88 110 VAL A O 1
ATOM 843 N N . ASN A 1 111 ? -12.855 7.623 16.115 1.00 96.56 111 ASN A N 1
ATOM 844 C CA . ASN A 1 111 ? -14.239 8.062 16.337 1.00 96.56 111 ASN A CA 1
ATOM 845 C C . ASN A 1 111 ? -14.745 9.018 15.239 1.00 96.56 111 ASN A C 1
ATOM 847 O O . ASN A 1 111 ? -15.314 10.071 15.520 1.00 96.56 111 ASN A O 1
ATOM 851 N N . GLY A 1 112 ? -14.469 8.681 13.975 1.00 96.19 112 GLY A N 1
ATOM 852 C CA . GLY A 1 112 ? -14.855 9.496 12.817 1.00 96.19 112 GLY A CA 1
ATOM 853 C C . GLY A 1 112 ? -14.073 10.806 12.655 1.00 96.19 112 GLY A C 1
ATOM 854 O O . GLY A 1 112 ? -14.395 11.592 11.770 1.00 96.19 112 GLY A O 1
ATOM 855 N N . THR A 1 113 ? -13.043 11.055 13.473 1.00 96.81 113 THR A N 1
ATOM 856 C CA . THR A 1 113 ? -12.186 12.245 13.382 1.00 96.81 113 THR A CA 1
ATOM 857 C C . THR A 1 113 ? -10.770 11.861 12.982 1.00 96.81 113 THR A C 1
ATOM 859 O O . THR A 1 113 ? -10.139 11.012 13.605 1.00 96.81 113 THR A O 1
ATOM 862 N N . GLU A 1 114 ? -10.250 12.497 11.940 1.00 96.12 114 GLU A N 1
ATOM 863 C CA . GLU A 1 114 ? -8.878 12.290 11.494 1.00 96.12 114 GLU A CA 1
ATOM 864 C C . GLU A 1 114 ? -7.871 13.038 12.377 1.00 96.12 114 GLU A C 1
ATOM 866 O O . GLU A 1 114 ? -8.081 14.193 12.752 1.00 96.12 114 GLU A O 1
ATOM 871 N N . LEU A 1 115 ? -6.748 12.389 12.692 1.00 95.56 115 LEU A N 1
ATOM 872 C CA . LEU A 1 115 ? -5.639 13.042 13.380 1.00 95.56 115 LEU A CA 1
ATOM 873 C C . LEU A 1 115 ? -4.940 14.057 12.468 1.00 95.56 115 LEU A C 1
ATOM 875 O O . LEU A 1 115 ? -4.713 13.817 11.283 1.00 95.56 115 LEU A O 1
ATOM 879 N N . GLN A 1 116 ? -4.511 15.180 13.050 1.00 92.75 116 GLN A N 1
ATOM 880 C CA . GLN A 1 116 ? -3.839 16.244 12.301 1.00 92.75 116 GLN A CA 1
ATOM 881 C C . GLN A 1 116 ? -2.555 15.749 11.610 1.00 92.75 116 GLN A C 1
ATOM 883 O O . GLN A 1 116 ? -2.302 16.073 10.448 1.00 92.75 116 GLN A O 1
ATOM 888 N N . GLN A 1 117 ? -1.752 14.948 12.316 1.00 94.19 117 GLN A N 1
ATOM 889 C CA . GLN A 1 117 ? -0.505 14.387 11.799 1.00 94.19 117 GLN A CA 1
ATOM 890 C C . GLN A 1 117 ? -0.734 12.980 11.238 1.00 94.19 117 GLN A C 1
ATOM 892 O O . GLN A 1 117 ? -1.387 12.148 11.867 1.00 94.19 117 GLN A O 1
ATOM 897 N N . SER A 1 118 ? -0.158 12.701 10.066 1.00 96.69 118 SER A N 1
ATOM 898 C CA . SER A 1 118 ? -0.066 11.336 9.539 1.00 96.69 118 SER A CA 1
ATOM 899 C C . SER A 1 118 ? 0.861 10.496 10.413 1.00 96.69 118 SER A C 1
ATOM 901 O O . SER A 1 118 ? 1.902 10.985 10.853 1.00 96.69 118 SER A O 1
ATOM 903 N N . LEU A 1 119 ? 0.544 9.213 10.578 1.00 97.94 119 LEU A N 1
ATOM 904 C CA . LEU A 1 119 ? 1.396 8.273 11.309 1.00 97.94 119 LEU A CA 1
ATOM 905 C C . LEU A 1 119 ? 2.730 8.016 10.593 1.00 97.94 119 LEU A C 1
ATOM 907 O O . LEU A 1 119 ? 3.720 7.674 11.240 1.00 97.94 119 LEU A O 1
ATOM 911 N N . LEU A 1 120 ? 2.735 8.152 9.263 1.00 98.56 120 LEU A N 1
ATOM 912 C CA . LEU A 1 120 ? 3.890 7.975 8.388 1.00 98.56 120 LEU A CA 1
ATOM 913 C C . LEU A 1 120 ? 3.725 8.818 7.118 1.00 98.56 120 LEU A C 1
ATOM 915 O O . LEU A 1 120 ? 2.599 9.007 6.656 1.00 98.56 120 LEU A O 1
ATOM 919 N N . ASN A 1 121 ? 4.845 9.276 6.560 1.00 98.19 121 ASN A N 1
ATOM 920 C CA . ASN A 1 121 ? 4.963 9.812 5.207 1.00 98.19 121 ASN A CA 1
ATOM 921 C C . ASN A 1 121 ? 6.292 9.313 4.613 1.00 98.19 121 ASN A C 1
ATOM 923 O O . ASN A 1 121 ? 7.341 9.527 5.224 1.00 98.19 121 ASN A O 1
ATOM 927 N N . VAL A 1 122 ? 6.241 8.617 3.477 1.00 98.62 122 VAL A N 1
ATOM 928 C CA . VAL A 1 122 ? 7.413 8.090 2.763 1.00 98.62 122 VAL A CA 1
ATOM 929 C C . VAL A 1 122 ? 7.352 8.436 1.278 1.00 98.62 122 VAL A C 1
ATOM 931 O O . VAL A 1 122 ? 6.275 8.575 0.703 1.00 98.62 122 VAL A O 1
ATOM 934 N N . SER A 1 123 ? 8.522 8.531 0.644 1.00 98.69 123 SER A N 1
ATOM 935 C CA . SER A 1 123 ? 8.625 8.773 -0.795 1.00 98.69 123 SER A CA 1
ATOM 936 C C . SER A 1 123 ? 8.148 7.559 -1.596 1.00 98.69 123 SER A C 1
ATOM 938 O O . SER A 1 123 ? 8.763 6.490 -1.541 1.00 98.69 123 SER A O 1
ATOM 940 N N . VAL A 1 124 ? 7.077 7.730 -2.372 1.00 98.69 124 VAL A N 1
ATOM 941 C CA . VAL A 1 124 ? 6.487 6.672 -3.210 1.00 98.69 124 VAL A CA 1
ATOM 942 C C . VAL A 1 124 ? 6.482 7.054 -4.685 1.00 98.69 124 VAL A C 1
ATOM 944 O O . VAL A 1 124 ? 6.279 8.214 -5.040 1.00 98.69 124 VAL A O 1
ATOM 947 N N . ALA A 1 125 ? 6.696 6.073 -5.554 1.00 98.31 125 ALA A N 1
ATOM 948 C CA . ALA A 1 125 ? 6.427 6.225 -6.977 1.00 98.31 125 ALA A CA 1
ATOM 949 C C . ALA A 1 125 ? 4.911 6.335 -7.183 1.00 98.31 125 ALA A C 1
ATOM 951 O O . ALA A 1 125 ? 4.153 5.717 -6.435 1.00 98.31 125 ALA A O 1
ATOM 952 N N . THR A 1 126 ? 4.447 7.136 -8.144 1.00 96.75 126 THR A N 1
ATOM 953 C CA . THR A 1 126 ? 3.010 7.464 -8.234 1.00 96.75 126 THR A CA 1
ATOM 954 C C . THR A 1 126 ? 2.377 7.221 -9.593 1.00 96.75 126 THR A C 1
ATOM 956 O O . THR A 1 126 ? 1.162 7.388 -9.720 1.00 96.75 126 THR A O 1
ATOM 959 N N . TYR A 1 127 ? 3.149 6.848 -10.612 1.00 94.44 127 TYR A N 1
ATOM 960 C CA . TYR A 1 127 ? 2.590 6.603 -11.936 1.00 94.44 127 TYR A CA 1
ATOM 961 C C . TYR A 1 127 ? 1.646 5.389 -11.933 1.00 94.44 127 TYR A C 1
ATOM 963 O O . TYR A 1 127 ? 1.982 4.351 -11.364 1.00 94.44 127 TYR A O 1
ATOM 971 N N . ALA A 1 128 ? 0.476 5.509 -12.573 1.00 92.62 128 ALA A N 1
ATOM 972 C CA . ALA A 1 128 ? -0.516 4.438 -12.693 1.00 92.62 128 ALA A CA 1
ATOM 973 C C . ALA A 1 128 ? -0.839 3.758 -11.351 1.00 92.62 128 ALA A C 1
ATOM 975 O O . ALA A 1 128 ? -1.280 4.428 -10.417 1.00 92.62 128 ALA A O 1
ATOM 976 N N . HIS A 1 129 ? -0.649 2.448 -11.217 1.00 93.56 129 HIS A N 1
ATOM 977 C CA . HIS A 1 129 ? -1.041 1.681 -10.033 1.00 93.56 129 HIS A CA 1
ATOM 978 C C . HIS A 1 129 ? -0.039 1.792 -8.870 1.00 93.56 129 HIS A C 1
ATOM 980 O O . HIS A 1 129 ? -0.364 1.366 -7.763 1.00 93.56 129 HIS A O 1
ATOM 986 N N . ARG A 1 130 ? 1.120 2.433 -9.065 1.00 96.75 130 ARG A N 1
ATOM 987 C CA . ARG A 1 130 ? 2.169 2.593 -8.045 1.00 96.75 130 ARG A CA 1
ATOM 988 C C . ARG A 1 130 ? 1.763 3.536 -6.918 1.00 96.75 130 ARG A C 1
ATOM 990 O O . ARG A 1 130 ? 1.073 4.528 -7.147 1.00 96.75 130 ARG A O 1
ATOM 997 N N . GLY A 1 131 ? 2.224 3.289 -5.698 1.00 98.06 131 GLY A N 1
ATOM 998 C CA . GLY A 1 131 ? 2.017 4.220 -4.583 1.00 98.06 131 GLY A CA 1
ATOM 999 C C . GLY A 1 131 ? 2.050 3.543 -3.227 1.00 98.06 131 GLY A C 1
ATOM 1000 O O . GLY A 1 131 ? 2.616 2.463 -3.082 1.00 98.06 131 GLY A O 1
ATOM 1001 N N . MET A 1 132 ? 1.419 4.168 -2.232 1.00 98.69 132 MET A N 1
ATOM 1002 C CA . MET A 1 132 ? 1.075 3.508 -0.971 1.00 98.69 132 MET A CA 1
ATOM 1003 C C . MET A 1 132 ? -0.173 2.640 -1.170 1.00 98.69 132 MET A C 1
ATOM 1005 O O . MET A 1 132 ? -1.246 3.181 -1.436 1.00 98.69 132 MET A O 1
ATOM 1009 N N . LEU A 1 133 ? -0.058 1.312 -1.062 1.00 98.31 133 LEU A N 1
ATOM 1010 C CA . LEU A 1 133 ? -1.103 0.389 -1.535 1.00 98.31 133 LEU A CA 1
ATOM 1011 C C . LEU A 1 133 ? -1.689 -0.481 -0.423 1.00 98.31 133 LEU A C 1
ATOM 1013 O O . LEU A 1 133 ? -2.902 -0.495 -0.235 1.00 98.31 133 LEU A O 1
ATOM 1017 N N . GLY A 1 134 ? -0.842 -1.198 0.312 1.00 98.25 134 GLY A N 1
ATOM 1018 C CA . GLY A 1 134 ? -1.271 -2.204 1.280 1.00 98.25 134 GLY A CA 1
ATOM 1019 C C . GLY A 1 134 ? -1.022 -1.803 2.718 1.00 98.25 134 GLY A C 1
ATOM 1020 O O . GLY A 1 134 ? 0.028 -1.244 3.027 1.00 98.25 134 GLY A O 1
ATOM 1021 N N . ILE A 1 135 ? -1.950 -2.165 3.606 1.00 98.69 135 ILE A N 1
ATOM 1022 C CA . ILE A 1 135 ? -1.759 -2.061 5.054 1.00 98.69 135 ILE A CA 1
ATOM 1023 C C . ILE A 1 135 ? -2.377 -3.257 5.780 1.00 98.69 135 ILE A C 1
ATOM 1025 O O . ILE A 1 135 ? -3.505 -3.649 5.484 1.00 98.69 135 ILE A O 1
ATOM 1029 N N . ALA A 1 136 ? -1.650 -3.805 6.752 1.00 98.00 136 ALA A N 1
ATOM 1030 C CA . ALA A 1 136 ? -2.163 -4.763 7.728 1.00 98.00 136 ALA A CA 1
ATOM 1031 C C . ALA A 1 136 ? -1.590 -4.470 9.120 1.00 98.00 136 ALA A C 1
ATOM 1033 O O . ALA A 1 136 ? -0.546 -3.832 9.253 1.00 98.00 136 ALA A O 1
ATOM 1034 N N . VAL A 1 137 ? -2.275 -4.933 10.163 1.00 95.94 137 VAL A N 1
ATOM 1035 C CA . VAL A 1 137 ? -1.938 -4.649 11.562 1.00 95.94 137 VAL A CA 1
ATOM 1036 C C . VAL A 1 137 ? -1.903 -5.963 12.337 1.00 95.94 137 VAL A C 1
ATOM 1038 O O . VAL A 1 137 ? -2.791 -6.793 12.161 1.00 95.94 137 VAL A O 1
ATOM 1041 N N . ALA A 1 138 ? -0.906 -6.142 13.206 1.00 93.38 138 ALA A N 1
ATOM 1042 C CA . ALA A 1 138 ? -0.841 -7.252 14.153 1.00 93.38 138 ALA A CA 1
ATOM 1043 C C . ALA A 1 138 ? -0.429 -6.755 15.550 1.00 93.38 138 ALA A C 1
ATOM 1045 O O . ALA A 1 138 ? 0.582 -6.055 15.672 1.00 93.38 138 ALA A O 1
ATOM 1046 N N . PRO A 1 139 ? -1.160 -7.110 16.620 1.00 86.12 139 PRO A N 1
ATOM 1047 C CA . PRO A 1 139 ? -0.724 -6.806 17.975 1.00 86.12 139 PRO A CA 1
ATOM 1048 C C . PRO A 1 139 ? 0.520 -7.634 18.326 1.00 86.12 139 PRO A C 1
ATOM 1050 O O . PRO A 1 139 ? 0.545 -8.846 18.126 1.00 86.12 139 PRO A O 1
ATOM 1053 N N . LEU A 1 140 ? 1.542 -6.998 18.899 1.00 72.44 140 LEU A N 1
ATOM 1054 C CA . LEU A 1 140 ? 2.634 -7.702 19.560 1.00 72.44 140 LEU A CA 1
ATOM 1055 C C . LEU A 1 140 ? 2.257 -7.896 21.027 1.00 72.44 140 LEU A C 1
ATOM 1057 O O . LEU A 1 140 ? 2.352 -6.982 21.850 1.00 72.44 140 LEU 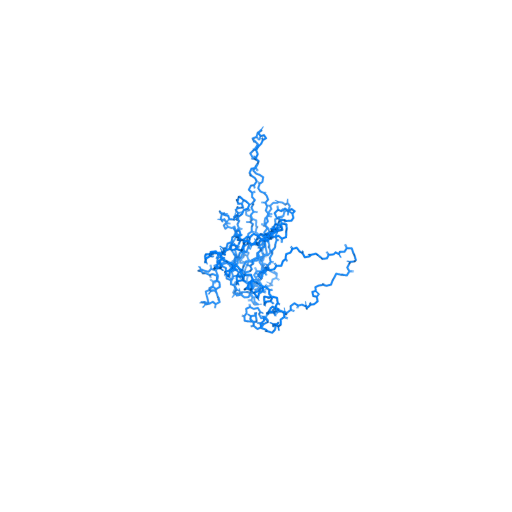A O 1
ATOM 1061 N N . THR A 1 141 ? 1.859 -9.112 21.380 1.00 58.47 141 THR A N 1
ATOM 1062 C CA . THR A 1 141 ? 1.838 -9.525 22.781 1.00 58.47 141 THR A CA 1
ATOM 1063 C C . THR A 1 141 ? 3.256 -9.922 23.170 1.00 58.47 141 THR A C 1
ATOM 1065 O O . THR A 1 141 ? 3.673 -11.057 22.940 1.00 58.47 141 THR A O 1
ATOM 1068 N N . THR A 1 142 ? 4.032 -9.006 23.749 1.00 49.72 142 THR A N 1
ATOM 1069 C CA . THR A 1 142 ? 5.262 -9.406 24.437 1.00 49.72 142 THR A CA 1
ATOM 1070 C C . THR A 1 142 ? 4.856 -10.206 25.672 1.00 49.72 142 THR A C 1
ATOM 1072 O O . THR A 1 142 ? 4.392 -9.673 26.678 1.00 49.72 142 THR A O 1
ATOM 1075 N N . ALA A 1 143 ? 4.978 -11.529 25.581 1.00 42.50 143 ALA A N 1
ATOM 1076 C CA . ALA A 1 143 ? 4.847 -12.431 26.713 1.00 42.50 143 ALA A CA 1
ATOM 1077 C C . ALA A 1 143 ? 6.098 -12.333 27.601 1.00 42.50 143 ALA A C 1
ATOM 1079 O O . ALA A 1 143 ? 6.788 -13.316 27.836 1.00 42.50 143 ALA A O 1
ATOM 1080 N N . THR A 1 144 ? 6.426 -11.142 28.099 1.00 42.22 144 THR A N 1
ATOM 1081 C CA . THR A 1 144 ? 7.212 -11.059 29.325 1.00 42.22 144 THR A CA 1
ATOM 1082 C C . THR A 1 144 ? 6.218 -11.130 30.467 1.00 42.22 144 THR A C 1
ATOM 1084 O O . THR A 1 144 ? 5.601 -10.148 30.875 1.00 42.22 144 THR A O 1
ATOM 1087 N N . SER A 1 145 ? 6.013 -12.360 30.935 1.00 42.31 145 SER A N 1
ATOM 1088 C CA . SER A 1 145 ? 5.389 -12.678 32.212 1.00 42.31 145 SER A CA 1
ATOM 1089 C C . SER A 1 145 ? 6.137 -11.954 33.333 1.00 42.31 145 SER A C 1
ATOM 1091 O O . SER A 1 145 ? 7.026 -12.509 33.965 1.00 42.31 145 SER A O 1
ATOM 1093 N N . SER A 1 146 ? 5.799 -10.690 33.561 1.00 42.31 146 SER A N 1
ATOM 1094 C CA . SER A 1 146 ? 6.041 -10.016 34.826 1.00 42.31 146 SER A CA 1
ATOM 1095 C C . SER A 1 146 ? 4.713 -10.020 35.559 1.00 42.31 146 SER A C 1
ATOM 1097 O O . SER A 1 146 ? 3.718 -9.470 35.089 1.00 42.31 146 SER A O 1
ATOM 1099 N N . THR A 1 147 ? 4.683 -10.706 36.693 1.00 45.50 147 THR A N 1
ATOM 1100 C CA . THR A 1 147 ? 3.539 -10.919 37.588 1.00 45.50 147 THR A CA 1
ATOM 1101 C C . THR A 1 147 ? 3.044 -9.640 38.275 1.00 45.50 147 THR A C 1
ATOM 1103 O O . THR A 1 147 ? 2.423 -9.708 39.328 1.00 45.50 147 THR A O 1
ATOM 1106 N N . ASN A 1 148 ? 3.277 -8.467 37.689 1.00 43.91 148 ASN A N 1
ATOM 1107 C CA . ASN A 1 148 ? 2.877 -7.185 38.244 1.00 43.91 148 ASN A CA 1
ATOM 1108 C C . ASN A 1 148 ? 1.785 -6.568 37.365 1.00 43.91 148 ASN A C 1
ATOM 1110 O O . ASN A 1 148 ? 1.993 -6.242 36.198 1.00 43.91 148 ASN A O 1
ATOM 1114 N N . HIS A 1 149 ? 0.588 -6.442 37.936 1.00 49.59 149 HIS A N 1
ATOM 1115 C CA . HIS A 1 149 ? -0.520 -5.681 37.371 1.00 49.59 149 HIS A CA 1
ATOM 1116 C C . HIS A 1 149 ? -0.106 -4.216 37.162 1.00 49.59 149 HIS A C 1
ATOM 1118 O O . HIS A 1 149 ? -0.156 -3.414 38.089 1.00 49.59 149 HIS A O 1
ATOM 1124 N N . GLY A 1 150 ? 0.296 -3.860 35.943 1.00 45.44 150 GLY A N 1
ATOM 1125 C CA . GLY A 1 150 ? 0.525 -2.469 35.557 1.00 45.44 150 GLY A CA 1
ATOM 1126 C C . GLY A 1 150 ? 1.238 -2.346 34.215 1.00 45.44 150 GLY A C 1
ATOM 1127 O O . GLY A 1 150 ? 2.437 -2.570 34.135 1.00 45.44 150 GLY A O 1
ATOM 1128 N N . ASN A 1 151 ? 0.491 -1.962 33.176 1.00 44.53 151 ASN A N 1
ATOM 1129 C CA . ASN A 1 151 ? 0.955 -1.625 31.823 1.00 44.53 151 ASN A CA 1
ATOM 1130 C C . ASN A 1 151 ? 1.681 -2.727 31.029 1.00 44.53 151 ASN A C 1
ATOM 1132 O O . ASN A 1 151 ? 2.905 -2.757 30.914 1.00 44.53 151 ASN A O 1
ATOM 1136 N N . ARG A 1 152 ? 0.898 -3.557 30.323 1.00 51.62 152 ARG A N 1
ATOM 1137 C CA . ARG A 1 152 ? 1.386 -4.168 29.078 1.00 51.62 152 ARG A CA 1
ATOM 1138 C C . ARG A 1 152 ? 1.584 -3.051 28.052 1.00 51.62 152 ARG A C 1
ATOM 1140 O O . ARG A 1 152 ? 0.605 -2.515 27.545 1.00 51.62 152 ARG A O 1
ATOM 1147 N N . ASN A 1 153 ? 2.830 -2.729 27.718 1.00 54.53 153 ASN A N 1
ATOM 1148 C CA . ASN A 1 153 ? 3.122 -1.978 26.500 1.00 54.53 153 ASN A CA 1
ATOM 1149 C C . ASN A 1 153 ? 2.875 -2.908 25.304 1.00 54.53 153 ASN A C 1
ATOM 1151 O O . ASN A 1 153 ? 3.759 -3.661 24.902 1.00 54.53 153 ASN A O 1
ATOM 1155 N N . THR A 1 154 ? 1.652 -2.906 24.771 1.00 63.69 154 THR A N 1
ATOM 1156 C CA . THR A 1 154 ? 1.326 -3.616 23.530 1.00 63.69 154 THR A CA 1
ATOM 1157 C C . THR A 1 154 ? 1.861 -2.816 22.353 1.00 63.69 154 THR A C 1
ATOM 1159 O O . THR A 1 154 ? 1.205 -1.898 21.858 1.00 63.69 154 THR A O 1
ATOM 1162 N N . THR A 1 155 ? 3.069 -3.146 21.904 1.00 78.06 155 THR A N 1
ATOM 1163 C CA . THR A 1 155 ? 3.551 -2.676 20.602 1.00 78.06 155 THR A CA 1
ATOM 1164 C C . THR A 1 155 ? 2.625 -3.235 19.524 1.00 78.06 155 THR A C 1
ATOM 1166 O O . THR A 1 155 ? 2.177 -4.373 19.609 1.00 78.06 155 THR A O 1
ATOM 1169 N N . THR A 1 156 ? 2.295 -2.446 18.510 1.00 91.69 156 THR A N 1
ATOM 1170 C CA . THR A 1 156 ? 1.505 -2.928 17.372 1.00 91.69 156 THR A CA 1
ATOM 1171 C C . THR A 1 156 ? 2.383 -2.891 16.135 1.00 91.69 156 THR A C 1
ATOM 1173 O O . THR A 1 156 ? 2.964 -1.851 15.826 1.00 91.69 156 THR A O 1
ATOM 1176 N N . TYR A 1 157 ? 2.506 -4.019 15.439 1.00 95.38 157 TYR A N 1
ATOM 1177 C CA . TYR A 1 157 ? 3.165 -4.056 14.144 1.00 95.38 157 TYR A CA 1
ATOM 1178 C C . TYR A 1 157 ? 2.203 -3.616 13.052 1.00 95.38 157 TYR A C 1
ATOM 1180 O O . TYR A 1 157 ? 1.046 -4.033 13.013 1.00 95.38 157 TYR A O 1
ATOM 1188 N N . VAL A 1 158 ? 2.710 -2.780 12.153 1.00 97.69 158 VAL A N 1
ATOM 1189 C CA . VAL A 1 158 ? 2.001 -2.348 10.952 1.00 97.69 158 VAL A CA 1
ATOM 1190 C C . VAL A 1 158 ? 2.832 -2.745 9.747 1.00 97.69 158 VAL A C 1
ATOM 1192 O O . VAL A 1 158 ? 3.997 -2.366 9.635 1.00 97.69 158 VAL A O 1
ATOM 1195 N N . PHE A 1 159 ? 2.236 -3.524 8.857 1.00 98.50 159 PHE A N 1
ATOM 1196 C CA . PHE A 1 159 ? 2.844 -3.961 7.611 1.00 98.50 159 PHE A CA 1
ATOM 1197 C C . PHE A 1 159 ? 2.349 -3.062 6.491 1.00 98.50 159 PHE A C 1
ATOM 1199 O O . PHE A 1 159 ? 1.139 -2.906 6.333 1.00 98.50 159 PHE A O 1
ATOM 1206 N N . LEU A 1 160 ? 3.269 -2.468 5.739 1.00 98.75 160 LEU A N 1
ATOM 1207 C CA . LEU A 1 160 ? 2.966 -1.559 4.642 1.00 98.75 160 LEU A CA 1
ATOM 1208 C C . LEU A 1 160 ? 3.588 -2.070 3.357 1.00 98.75 160 LEU A C 1
ATOM 1210 O O . LEU A 1 160 ? 4.780 -2.371 3.329 1.00 98.75 160 LEU A O 1
ATOM 1214 N N . TYR A 1 161 ? 2.776 -2.120 2.307 1.00 98.62 161 TYR A N 1
ATOM 1215 C CA . TYR A 1 161 ? 3.240 -2.390 0.956 1.00 98.62 161 TYR A CA 1
ATOM 1216 C C . TYR A 1 161 ? 3.127 -1.132 0.110 1.00 98.62 161 TYR A C 1
ATOM 1218 O O . TYR A 1 161 ? 2.042 -0.548 -0.005 1.00 98.62 161 TYR A O 1
ATOM 1226 N N . TYR A 1 162 ? 4.239 -0.725 -0.490 1.00 98.75 162 TYR A N 1
ATOM 1227 C CA . TYR A 1 162 ? 4.266 0.428 -1.374 1.00 98.75 162 TYR A CA 1
ATOM 1228 C C . TYR A 1 162 ? 5.359 0.327 -2.433 1.00 98.75 162 TYR A C 1
ATOM 1230 O O . TYR A 1 162 ? 6.398 -0.305 -2.231 1.00 98.75 162 TYR A O 1
ATOM 1238 N N . THR A 1 163 ? 5.133 0.997 -3.559 1.00 98.56 163 THR A N 1
ATOM 1239 C CA . THR A 1 163 ? 6.140 1.163 -4.608 1.00 98.56 163 THR A CA 1
ATOM 1240 C C . THR A 1 163 ? 7.076 2.301 -4.214 1.00 98.56 163 THR A C 1
ATOM 1242 O O . THR A 1 163 ? 6.693 3.474 -4.221 1.00 98.56 163 THR A O 1
ATOM 1245 N N . GLN A 1 164 ? 8.302 1.976 -3.814 1.00 98.62 164 GLN A N 1
ATOM 1246 C CA . GLN A 1 164 ? 9.225 2.958 -3.250 1.00 98.62 164 GLN A CA 1
ATOM 1247 C C . GLN A 1 164 ? 9.883 3.809 -4.344 1.00 98.62 164 GLN A C 1
ATOM 1249 O O . GLN A 1 164 ? 10.513 3.272 -5.254 1.00 98.62 164 GLN A O 1
ATOM 1254 N N . ALA A 1 165 ? 9.786 5.136 -4.223 1.00 98.44 165 ALA A N 1
ATOM 1255 C CA . ALA A 1 165 ? 10.484 6.068 -5.112 1.00 98.44 165 ALA A CA 1
ATOM 1256 C C . ALA A 1 165 ? 12.005 6.031 -4.901 1.00 98.44 165 ALA A C 1
ATOM 1258 O O . ALA A 1 165 ? 12.493 5.638 -3.837 1.00 98.44 165 ALA A O 1
ATOM 1259 N N . GLN A 1 166 ? 12.758 6.488 -5.900 1.00 97.06 166 GLN A N 1
ATOM 1260 C CA . GLN A 1 166 ? 14.218 6.517 -5.829 1.00 97.06 166 GLN A CA 1
ATOM 1261 C C . GLN A 1 166 ? 14.740 7.697 -4.999 1.00 97.06 166 GLN A C 1
ATOM 1263 O O . GLN A 1 166 ? 15.740 7.569 -4.296 1.00 97.06 166 GLN A O 1
ATOM 1268 N N . THR A 1 167 ? 14.071 8.844 -5.072 1.00 96.81 167 THR A N 1
ATOM 1269 C CA . THR A 1 167 ? 14.518 10.107 -4.478 1.00 96.81 167 THR A CA 1
ATOM 1270 C C . THR A 1 167 ? 13.394 10.825 -3.743 1.00 96.81 167 THR A C 1
ATOM 1272 O O . THR A 1 167 ? 13.468 10.995 -2.525 1.00 96.81 167 THR A O 1
ATOM 1275 N N . HIS A 1 168 ? 12.325 11.206 -4.436 1.00 97.75 168 HIS A N 1
ATOM 1276 C CA . HIS A 1 168 ? 11.162 11.848 -3.832 1.00 97.75 168 HIS A CA 1
ATOM 1277 C C . HIS A 1 168 ? 9.869 11.317 -4.438 1.00 97.75 168 HIS A C 1
ATOM 1279 O O . HIS A 1 168 ? 9.873 10.706 -5.503 1.00 97.75 168 HIS A O 1
ATOM 1285 N N . THR A 1 169 ? 8.749 11.556 -3.756 1.00 98.00 169 THR A N 1
ATOM 1286 C CA . THR A 1 169 ? 7.435 11.137 -4.249 1.00 98.00 169 THR A CA 1
ATOM 1287 C C . THR A 1 169 ? 7.210 11.599 -5.688 1.00 98.00 169 THR A C 1
ATOM 1289 O O . THR A 1 169 ? 7.392 12.779 -5.997 1.00 98.00 169 THR A O 1
ATOM 1292 N N . GLY A 1 170 ? 6.808 10.666 -6.550 1.00 96.69 170 GLY A N 1
ATOM 1293 C CA . GLY A 1 170 ? 6.477 10.931 -7.949 1.00 96.69 170 GLY A CA 1
ATOM 1294 C C . GLY A 1 170 ? 7.661 11.213 -8.877 1.00 96.69 170 GLY A C 1
ATOM 1295 O O . GLY A 1 170 ? 7.428 11.684 -9.989 1.00 96.69 170 GLY A O 1
ATOM 1296 N N . ASP A 1 171 ? 8.901 10.930 -8.467 1.00 97.19 171 ASP A N 1
ATOM 1297 C CA . ASP A 1 171 ? 10.080 11.064 -9.336 1.00 97.19 171 ASP A CA 1
ATOM 1298 C C . ASP A 1 171 ? 10.038 10.157 -10.581 1.00 97.19 171 ASP A C 1
ATOM 1300 O O . ASP A 1 171 ? 10.642 10.466 -11.610 1.00 97.19 171 ASP A O 1
ATOM 1304 N N . ASP A 1 172 ? 9.234 9.097 -10.540 1.00 95.62 172 ASP A N 1
ATOM 1305 C CA . ASP A 1 172 ? 8.907 8.259 -11.690 1.00 95.62 172 ASP A CA 1
ATOM 1306 C C . ASP A 1 172 ? 8.074 8.975 -12.760 1.00 95.62 172 ASP A C 1
ATOM 1308 O O . ASP A 1 172 ? 8.166 8.642 -13.940 1.00 95.62 172 ASP A O 1
ATOM 1312 N N . VAL A 1 173 ? 7.309 9.995 -12.366 1.00 94.06 173 VAL A N 1
ATOM 1313 C CA . VAL A 1 173 ? 6.529 10.846 -13.273 1.00 94.06 173 VAL A CA 1
ATOM 1314 C C . VAL A 1 173 ? 7.315 12.092 -13.670 1.00 94.06 173 VAL A C 1
ATOM 1316 O O . VAL A 1 173 ? 7.320 12.467 -14.839 1.00 94.06 173 VAL A O 1
ATOM 1319 N N . THR A 1 174 ? 7.957 12.763 -12.709 1.00 95.12 174 THR A N 1
ATOM 1320 C CA . THR A 1 174 ? 8.593 14.068 -12.953 1.00 95.12 174 THR A CA 1
ATOM 1321 C C . THR A 1 174 ? 9.979 13.959 -13.576 1.00 95.12 174 THR A C 1
ATOM 1323 O O . THR A 1 174 ? 10.401 14.882 -14.266 1.00 95.12 174 THR A O 1
ATOM 1326 N N . GLU A 1 175 ? 10.687 12.855 -13.336 1.00 96.19 175 GLU A N 1
ATOM 1327 C CA . GLU A 1 175 ? 12.066 12.642 -13.793 1.00 96.19 175 GLU A CA 1
ATOM 1328 C C . GLU A 1 175 ? 12.245 11.330 -14.576 1.00 96.19 175 GLU A C 1
ATOM 1330 O O . GLU A 1 175 ? 13.337 11.055 -15.068 1.00 96.19 175 GLU A O 1
ATOM 1335 N N . GLY A 1 1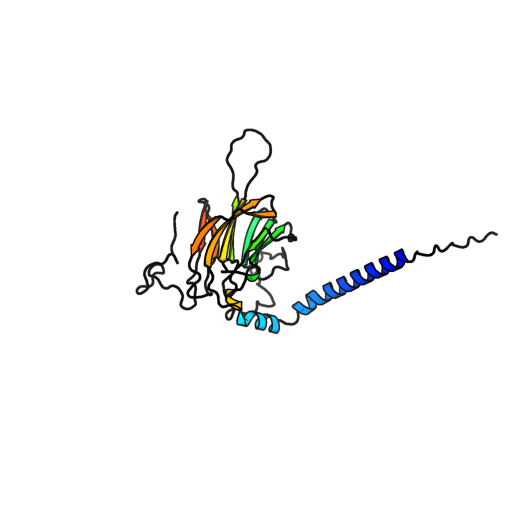76 ? 11.199 10.502 -14.691 1.00 92.94 176 GLY A N 1
ATOM 1336 C CA . GLY A 1 176 ? 11.267 9.206 -15.372 1.00 92.94 176 GLY A CA 1
ATOM 1337 C C . GLY A 1 176 ? 12.119 8.162 -14.642 1.00 92.94 176 GLY A C 1
ATOM 1338 O O . GLY A 1 176 ? 12.555 7.186 -15.257 1.00 92.94 176 GLY A O 1
ATOM 1339 N N . LYS A 1 177 ? 12.385 8.358 -13.342 1.00 96.31 177 LYS A N 1
ATOM 1340 C CA . LYS A 1 177 ? 13.168 7.417 -12.531 1.00 96.31 177 LYS A CA 1
ATOM 1341 C C . LYS A 1 177 ? 12.404 6.112 -12.327 1.00 96.31 177 LYS A C 1
ATOM 1343 O O . LYS A 1 177 ? 11.195 6.105 -12.110 1.00 96.31 177 LYS A O 1
ATOM 1348 N N . GLN A 1 178 ? 13.110 4.985 -12.371 1.00 96.00 178 GLN A N 1
ATOM 1349 C CA . GLN A 1 178 ? 12.483 3.716 -12.015 1.00 96.00 178 GLN A CA 1
ATOM 1350 C C . GLN A 1 178 ? 12.388 3.589 -10.490 1.00 96.00 178 GLN A C 1
ATOM 1352 O O . GLN A 1 178 ? 13.348 3.935 -9.795 1.00 96.00 178 GLN A O 1
ATOM 1357 N N . PRO A 1 179 ? 11.259 3.095 -9.952 1.00 97.56 179 PRO A N 1
ATOM 1358 C CA . PRO A 1 179 ? 11.135 2.859 -8.523 1.00 97.56 179 PRO A CA 1
ATOM 1359 C C . PRO A 1 179 ? 12.147 1.816 -8.049 1.00 97.56 179 PRO A C 1
ATOM 1361 O O . PRO A 1 179 ? 12.560 0.940 -8.808 1.00 97.56 179 PRO A O 1
ATOM 1364 N N . LEU A 1 180 ? 12.495 1.870 -6.764 1.00 97.88 180 LEU A N 1
ATOM 1365 C CA . LEU A 1 180 ? 13.425 0.914 -6.158 1.00 97.88 180 LEU A CA 1
ATOM 1366 C C . LEU A 1 180 ? 12.847 -0.500 -6.070 1.00 97.88 180 LEU A C 1
ATOM 1368 O O . LEU A 1 180 ? 13.604 -1.462 -6.042 1.00 97.88 180 LEU A O 1
ATOM 1372 N N . GLY A 1 181 ? 11.524 -0.612 -5.993 1.00 97.12 181 GLY A N 1
ATOM 1373 C CA . GLY A 1 181 ? 10.828 -1.882 -5.875 1.00 97.12 181 GLY A CA 1
ATOM 1374 C C . GLY A 1 181 ? 9.432 -1.714 -5.296 1.00 97.12 181 GLY A C 1
ATOM 1375 O O . GLY A 1 181 ? 9.078 -0.675 -4.728 1.00 97.12 181 GLY A O 1
ATOM 1376 N N . ASN A 1 182 ? 8.648 -2.770 -5.439 1.00 97.38 182 ASN A N 1
ATOM 1377 C CA . ASN A 1 182 ? 7.406 -2.985 -4.726 1.00 97.38 182 ASN A CA 1
ATOM 1378 C C . ASN A 1 182 ? 7.750 -3.674 -3.401 1.00 97.38 182 ASN A C 1
ATOM 1380 O O . ASN A 1 182 ? 8.187 -4.822 -3.381 1.00 97.38 182 ASN A O 1
ATOM 1384 N N . ARG A 1 183 ? 7.647 -2.952 -2.284 1.00 97.88 183 ARG A N 1
ATOM 1385 C CA . ARG A 1 183 ? 8.290 -3.367 -1.032 1.00 97.88 183 ARG A CA 1
ATOM 1386 C C . ARG A 1 183 ? 7.309 -3.541 0.098 1.00 97.88 183 ARG A C 1
ATOM 1388 O O . ARG A 1 183 ? 6.449 -2.691 0.313 1.00 97.88 183 ARG A O 1
ATOM 1395 N N . LEU A 1 184 ? 7.512 -4.608 0.866 1.00 98.19 184 LEU A N 1
ATOM 1396 C CA . LEU A 1 184 ? 6.832 -4.842 2.131 1.00 98.19 184 LEU A CA 1
ATOM 1397 C C . LEU A 1 184 ? 7.746 -4.436 3.285 1.00 98.19 184 LEU A C 1
ATOM 1399 O O . LEU A 1 184 ? 8.814 -5.017 3.486 1.00 98.19 184 LEU A O 1
ATOM 1403 N N . TYR A 1 185 ? 7.284 -3.491 4.089 1.00 98.69 185 TYR A N 1
ATOM 1404 C CA . TYR A 1 185 ? 7.935 -3.066 5.318 1.00 98.69 185 TYR A CA 1
ATOM 1405 C C . TYR A 1 185 ? 7.088 -3.420 6.533 1.00 98.69 185 TYR A C 1
ATOM 1407 O O . TYR A 1 185 ? 5.863 -3.333 6.496 1.00 98.69 185 TYR A O 1
ATOM 1415 N N . ARG A 1 186 ? 7.745 -3.740 7.646 1.00 97.94 186 ARG A N 1
ATOM 1416 C CA . ARG A 1 186 ? 7.141 -3.751 8.981 1.00 97.94 186 ARG A CA 1
ATOM 1417 C C . ARG A 1 186 ? 7.579 -2.513 9.751 1.00 97.94 186 ARG A C 1
ATOM 1419 O O . ARG A 1 186 ? 8.769 -2.220 9.805 1.00 97.94 186 ARG A O 1
ATOM 1426 N N . TYR A 1 187 ? 6.630 -1.861 10.403 1.00 97.94 187 TYR A N 1
ATOM 1427 C CA . TYR A 1 187 ? 6.832 -0.751 11.326 1.00 97.94 187 TYR A CA 1
ATOM 1428 C C . TYR A 1 187 ? 6.296 -1.095 12.713 1.00 97.94 187 TYR A C 1
ATOM 1430 O O . TYR A 1 187 ? 5.449 -1.975 12.871 1.00 97.94 187 TYR A O 1
ATOM 1438 N N . GLU A 1 188 ? 6.754 -0.348 13.708 1.00 95.75 188 GLU A N 1
ATOM 1439 C CA . GLU A 1 188 ? 6.225 -0.348 15.068 1.00 95.75 188 GLU A CA 1
ATOM 1440 C C . GLU A 1 188 ? 5.389 0.912 15.292 1.00 95.75 188 GLU A C 1
ATOM 1442 O O . GLU A 1 188 ? 5.875 2.029 15.105 1.00 95.75 188 GLU A O 1
ATOM 1447 N N . LEU A 1 189 ? 4.131 0.739 15.699 1.00 93.94 189 LEU A N 1
ATOM 1448 C CA . LEU A 1 189 ? 3.284 1.830 16.167 1.00 93.94 189 LEU A CA 1
ATOM 1449 C C . LEU A 1 189 ? 3.625 2.128 17.628 1.00 93.94 189 LEU A C 1
ATOM 1451 O O . LEU A 1 189 ? 3.325 1.332 18.520 1.00 93.94 189 LEU A O 1
ATOM 1455 N N . ILE A 1 190 ? 4.236 3.288 17.865 1.00 85.31 190 ILE A N 1
ATOM 1456 C CA . ILE A 1 190 ? 4.611 3.764 19.200 1.00 85.31 190 ILE A CA 1
ATOM 1457 C C . ILE A 1 190 ? 3.707 4.932 19.597 1.00 85.31 190 ILE A C 1
ATOM 1459 O O . ILE A 1 190 ? 3.304 5.741 18.755 1.00 85.31 190 ILE A O 1
ATOM 1463 N N . ASN A 1 191 ? 3.367 4.998 20.890 1.00 81.25 191 ASN A N 1
ATOM 1464 C CA . ASN A 1 191 ? 2.546 6.049 21.505 1.00 81.25 191 ASN A CA 1
ATOM 1465 C C . ASN A 1 191 ? 1.206 6.296 20.797 1.00 81.25 191 ASN A C 1
ATOM 1467 O O . ASN A 1 191 ? 0.640 7.382 20.903 1.00 81.25 191 ASN A O 1
ATOM 1471 N N . ASN A 1 192 ? 0.705 5.305 20.053 1.00 79.88 192 ASN A N 1
ATOM 1472 C CA . ASN A 1 192 ? -0.513 5.419 19.262 1.00 79.88 192 ASN A CA 1
ATOM 1473 C C . ASN A 1 192 ? -0.524 6.663 18.353 1.00 79.88 192 ASN A C 1
ATOM 1475 O O . ASN A 1 192 ? -1.578 7.261 18.160 1.00 79.88 192 ASN A O 1
ATOM 1479 N N . ASN A 1 193 ? 0.606 7.095 17.798 1.00 87.38 193 ASN A N 1
ATOM 1480 C CA . ASN A 1 193 ? 0.599 8.255 16.898 1.00 87.38 193 ASN A CA 1
ATOM 1481 C C . ASN A 1 193 ? 1.726 8.281 15.862 1.00 87.38 193 ASN A C 1
ATOM 1483 O O . ASN A 1 193 ? 1.729 9.172 15.015 1.00 87.38 193 ASN A O 1
ATOM 1487 N N . LYS A 1 194 ? 2.655 7.319 15.882 1.00 93.62 194 LYS A N 1
ATOM 1488 C CA . LYS A 1 194 ? 3.775 7.306 14.941 1.00 93.62 194 LYS A CA 1
ATOM 1489 C C . LYS A 1 194 ? 4.208 5.894 14.576 1.00 93.62 194 LYS A C 1
ATOM 1491 O O . LYS A 1 194 ? 4.351 5.049 15.459 1.00 93.62 194 LYS A O 1
ATOM 1496 N N . LEU A 1 195 ? 4.454 5.668 13.287 1.00 97.25 195 LEU A N 1
ATOM 1497 C CA . LEU A 1 195 ? 5.113 4.464 12.787 1.00 97.25 195 LEU A CA 1
ATOM 1498 C C . LEU A 1 195 ? 6.621 4.701 12.717 1.00 97.25 195 LEU A C 1
ATOM 1500 O O . LEU A 1 195 ? 7.084 5.664 12.104 1.00 97.25 195 LEU A O 1
ATOM 1504 N N . VAL A 1 196 ? 7.387 3.828 13.362 1.00 96.06 196 VAL A N 1
ATOM 1505 C CA . VAL A 1 196 ? 8.851 3.910 13.437 1.00 96.06 196 VAL A CA 1
ATOM 1506 C C . VAL A 1 196 ? 9.491 2.541 13.197 1.00 96.06 196 VAL A C 1
ATOM 1508 O O . VAL A 1 196 ? 8.789 1.557 12.976 1.00 96.06 196 VAL A O 1
ATOM 1511 N N . ASN A 1 197 ? 10.824 2.486 13.239 1.00 96.69 197 ASN A N 1
ATOM 1512 C CA . ASN A 1 197 ? 11.616 1.256 13.133 1.00 96.69 197 ASN A CA 1
ATOM 1513 C C . ASN A 1 197 ? 11.278 0.416 11.882 1.00 96.69 197 ASN A C 1
ATOM 1515 O O . ASN A 1 197 ? 10.902 -0.752 12.015 1.00 96.69 197 ASN A O 1
ATOM 1519 N N . PRO A 1 198 ? 11.389 0.993 10.666 1.00 97.94 198 PRO A N 1
ATOM 1520 C CA . PRO A 1 198 ? 11.129 0.255 9.437 1.00 97.94 198 PRO A CA 1
ATOM 1521 C C . PRO A 1 198 ? 12.063 -0.950 9.314 1.00 97.94 198 PRO A C 1
ATOM 1523 O O . PRO A 1 198 ? 13.285 -0.815 9.373 1.00 97.94 198 PRO A O 1
ATOM 1526 N N . LYS A 1 199 ? 11.485 -2.122 9.063 1.00 98.12 199 LYS A N 1
ATOM 1527 C CA . LYS A 1 199 ? 12.199 -3.334 8.662 1.00 98.12 199 LYS A CA 1
ATOM 1528 C C . LYS A 1 199 ? 11.692 -3.771 7.293 1.00 98.12 199 LYS A C 1
ATOM 1530 O O . LYS A 1 199 ? 10.524 -4.133 7.175 1.00 98.12 199 LYS A O 1
ATOM 1535 N N . LEU A 1 200 ? 12.557 -3.743 6.279 1.00 98.25 200 LEU A N 1
ATOM 1536 C CA . LEU A 1 200 ? 12.256 -4.319 4.966 1.00 98.25 200 LEU A CA 1
ATOM 1537 C C . LEU A 1 200 ? 12.108 -5.836 5.124 1.00 98.25 200 LEU A C 1
ATOM 1539 O O . LEU A 1 200 ? 12.998 -6.487 5.672 1.00 98.25 200 LEU A O 1
ATOM 1543 N N . LEU A 1 201 ? 10.969 -6.372 4.698 1.00 96.19 201 LEU A N 1
ATOM 1544 C CA . LEU A 1 201 ? 10.670 -7.803 4.742 1.00 96.19 201 LEU A CA 1
ATOM 1545 C C . LEU A 1 201 ? 10.707 -8.439 3.357 1.00 96.19 201 LEU A C 1
ATOM 1547 O O . LEU A 1 201 ? 11.115 -9.587 3.238 1.00 96.19 201 LEU A O 1
ATOM 1551 N N . LEU A 1 202 ? 10.285 -7.703 2.328 1.00 94.06 202 LEU A N 1
ATOM 1552 C CA . LEU A 1 202 ? 10.247 -8.203 0.961 1.00 94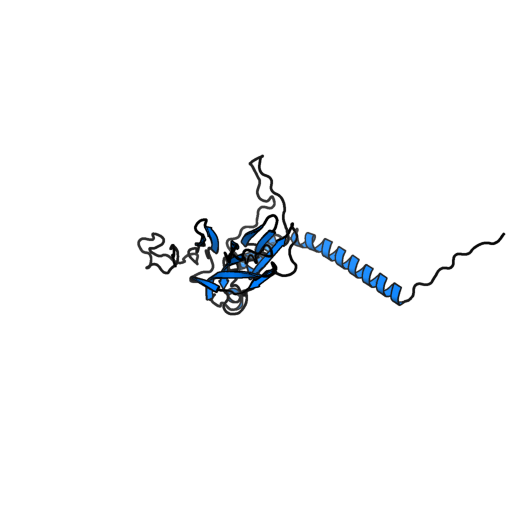.06 202 LEU A CA 1
ATOM 1553 C C . LEU A 1 202 ? 10.554 -7.077 -0.024 1.00 94.06 202 LEU A C 1
ATOM 1555 O O . LEU A 1 202 ? 10.006 -5.981 0.113 1.00 94.06 202 LEU A O 1
ATOM 1559 N N . ASP A 1 203 ? 11.405 -7.371 -1.004 1.00 94.94 203 ASP A N 1
ATOM 1560 C CA . ASP A 1 203 ? 11.758 -6.481 -2.110 1.00 94.94 203 ASP A CA 1
ATOM 1561 C C . ASP A 1 203 ? 11.391 -7.166 -3.429 1.00 94.94 203 ASP A C 1
ATOM 1563 O O . ASP A 1 203 ? 12.010 -8.161 -3.802 1.00 94.94 203 ASP A O 1
ATOM 1567 N N . LEU A 1 204 ? 10.328 -6.686 -4.077 1.00 93.44 204 LEU A N 1
ATOM 1568 C CA . LEU A 1 204 ? 9.781 -7.247 -5.312 1.00 93.44 204 LEU A CA 1
ATOM 1569 C C . LEU A 1 204 ? 9.982 -6.282 -6.489 1.00 93.44 204 LEU A C 1
ATOM 1571 O O . LEU A 1 204 ? 10.087 -5.067 -6.285 1.00 93.44 204 LEU A O 1
ATOM 1575 N N . PRO A 1 205 ? 9.988 -6.782 -7.737 1.00 93.00 205 PRO A N 1
ATOM 1576 C CA . PRO A 1 205 ? 10.140 -5.927 -8.909 1.00 93.00 205 PRO A CA 1
ATOM 1577 C C . PRO A 1 205 ? 9.022 -4.875 -9.029 1.00 93.00 205 PRO A C 1
ATOM 1579 O O . PRO A 1 205 ? 7.851 -5.137 -8.756 1.00 93.00 205 PRO A O 1
ATOM 1582 N N . ALA A 1 206 ? 9.401 -3.675 -9.482 1.00 94.25 206 ALA A N 1
ATOM 1583 C CA . ALA A 1 206 ? 8.501 -2.576 -9.876 1.00 94.25 206 ALA A CA 1
ATOM 1584 C C . ALA A 1 206 ? 8.597 -2.239 -11.380 1.00 94.25 206 ALA A C 1
ATOM 1586 O O . ALA A 1 206 ? 8.170 -1.174 -11.837 1.00 94.25 206 ALA A O 1
ATOM 1587 N N . THR A 1 207 ? 9.214 -3.144 -12.135 1.00 92.94 207 THR A N 1
ATOM 1588 C CA . THR A 1 207 ? 9.401 -3.136 -13.588 1.00 92.94 207 THR A CA 1
ATOM 1589 C C . THR A 1 207 ? 8.894 -4.475 -14.137 1.00 92.94 207 THR A C 1
ATOM 1591 O O . THR A 1 207 ? 8.834 -5.426 -13.359 1.00 92.94 207 THR A O 1
ATOM 1594 N N . PRO A 1 208 ? 8.526 -4.586 -15.429 1.00 91.50 208 PRO A N 1
ATOM 1595 C CA . PRO A 1 208 ? 8.703 -3.600 -16.504 1.00 91.50 208 PRO A CA 1
ATOM 1596 C C . PRO A 1 208 ? 7.702 -2.434 -16.510 1.00 91.50 208 PRO A C 1
ATOM 1598 O O . PRO A 1 208 ? 7.970 -1.426 -17.159 1.00 91.50 208 PRO A O 1
ATOM 1601 N N . GLY A 1 209 ? 6.568 -2.536 -15.815 1.00 89.31 209 GLY A N 1
ATOM 1602 C CA . GLY A 1 209 ? 5.493 -1.547 -15.883 1.00 89.31 209 GLY A CA 1
ATOM 1603 C C . GLY A 1 209 ? 5.035 -0.995 -14.536 1.00 89.31 209 GLY A C 1
ATOM 1604 O O . GLY A 1 209 ? 5.520 -1.367 -13.477 1.00 89.31 209 GLY A O 1
ATOM 1605 N N . ALA A 1 210 ? 4.081 -0.070 -14.605 1.00 91.06 210 ALA A N 1
ATOM 1606 C CA . ALA A 1 210 ? 3.479 0.611 -13.455 1.00 91.06 210 ALA A CA 1
ATOM 1607 C C . ALA A 1 210 ? 2.003 0.228 -13.244 1.00 91.06 210 ALA A C 1
ATOM 1609 O O . ALA A 1 210 ? 1.261 0.934 -12.574 1.00 91.06 210 ALA A O 1
ATOM 1610 N N . ILE A 1 211 ? 1.542 -0.823 -13.924 1.00 90.25 211 ILE A N 1
ATOM 1611 C CA . ILE A 1 211 ? 0.157 -1.303 -13.896 1.00 90.25 211 ILE A CA 1
ATOM 1612 C C . ILE A 1 211 ? 0.180 -2.703 -13.295 1.00 90.25 211 ILE A C 1
ATOM 1614 O O . ILE A 1 211 ? 1.045 -3.502 -13.623 1.00 90.25 211 ILE A O 1
ATOM 1618 N N . GLY A 1 212 ? -0.775 -3.018 -12.428 1.00 89.44 212 GLY A N 1
ATOM 1619 C CA . GLY A 1 212 ? -0.848 -4.337 -11.797 1.00 89.44 212 GLY A CA 1
ATOM 1620 C C . GLY A 1 212 ? 0.196 -4.557 -10.695 1.00 89.44 212 GLY A C 1
ATOM 1621 O O . GLY A 1 212 ? 0.704 -5.661 -10.559 1.00 89.44 212 GLY A O 1
ATOM 1622 N N . ASP A 1 213 ? 0.501 -3.537 -9.886 1.00 91.81 213 ASP A N 1
ATOM 1623 C CA . ASP A 1 213 ? 1.454 -3.646 -8.762 1.00 91.81 213 ASP A CA 1
ATOM 1624 C C . ASP A 1 213 ? 0.941 -4.484 -7.572 1.00 91.81 213 ASP A C 1
ATOM 1626 O O . ASP A 1 213 ? 1.693 -4.789 -6.644 1.00 91.81 213 ASP A O 1
ATOM 1630 N N . GLY A 1 214 ? -0.338 -4.872 -7.583 1.00 92.94 214 GLY A N 1
ATOM 1631 C CA . GLY A 1 214 ? -0.967 -5.643 -6.511 1.00 92.94 214 GLY A CA 1
ATOM 1632 C C . GLY A 1 214 ? -0.996 -4.870 -5.191 1.00 92.94 214 GLY A C 1
ATOM 1633 O O . GLY A 1 214 ? -1.534 -3.767 -5.112 1.00 92.94 214 GLY A O 1
ATOM 1634 N N . GLY A 1 215 ? -0.436 -5.468 -4.143 1.00 93.56 215 GLY A N 1
ATOM 1635 C CA . GLY A 1 215 ? -0.189 -4.805 -2.869 1.00 93.56 215 GLY A CA 1
ATOM 1636 C C . GLY A 1 215 ? -1.214 -5.058 -1.776 1.00 93.56 215 GLY A C 1
ATOM 1637 O O . GLY A 1 215 ? -1.152 -4.404 -0.739 1.00 93.56 215 GLY A O 1
ATOM 1638 N N . LYS A 1 216 ? -2.139 -6.016 -1.930 1.00 96.12 216 LYS A N 1
ATOM 1639 C CA . LYS A 1 216 ? -2.943 -6.459 -0.780 1.00 96.12 216 LYS A CA 1
ATOM 1640 C C . LYS A 1 216 ? -2.017 -7.102 0.250 1.00 96.12 216 LYS A C 1
ATOM 1642 O O . LYS A 1 216 ? -1.240 -7.982 -0.110 1.00 96.12 216 LYS A O 1
ATOM 1647 N N . VAL A 1 217 ? -2.160 -6.698 1.512 1.00 96.94 217 VAL A N 1
ATOM 1648 C CA . VAL A 1 217 ? -1.469 -7.290 2.665 1.00 96.94 217 VAL A CA 1
ATOM 1649 C C . VAL A 1 217 ? -2.511 -7.782 3.663 1.00 96.94 217 VAL A C 1
ATOM 1651 O O . VAL A 1 217 ? -3.467 -7.061 3.957 1.00 96.94 217 VAL A O 1
ATOM 1654 N N . ILE A 1 218 ? -2.336 -8.996 4.183 1.00 95.75 218 ILE A N 1
ATOM 1655 C CA . ILE A 1 218 ? -3.115 -9.535 5.304 1.00 95.75 218 ILE A CA 1
ATOM 1656 C C . ILE A 1 218 ? -2.188 -10.255 6.286 1.00 95.75 218 ILE A C 1
ATOM 1658 O O . ILE A 1 218 ? -1.152 -10.787 5.894 1.00 95.75 218 ILE A O 1
ATOM 1662 N N . VAL A 1 219 ? -2.578 -10.288 7.557 1.00 94.75 219 VAL A N 1
ATOM 1663 C CA . VAL A 1 219 ? -1.971 -11.170 8.560 1.00 94.75 219 VAL A CA 1
ATOM 1664 C C . VAL A 1 219 ? -2.937 -12.328 8.768 1.00 94.75 219 VAL A C 1
ATOM 1666 O O . VAL A 1 219 ? -4.108 -12.100 9.075 1.00 94.75 219 VAL A O 1
ATOM 1669 N N . GLY A 1 220 ? -2.474 -13.549 8.518 1.00 92.25 220 GLY A N 1
ATOM 1670 C CA . GLY A 1 220 ? -3.283 -14.754 8.647 1.00 92.25 220 GLY A CA 1
ATOM 1671 C C . GLY A 1 220 ? -3.434 -15.225 10.095 1.00 92.25 220 GLY A C 1
ATOM 1672 O O . GLY A 1 220 ? -2.708 -14.775 10.985 1.00 92.25 220 GLY A O 1
ATOM 1673 N N . PRO A 1 221 ? -4.363 -16.164 10.349 1.00 90.62 221 PRO A N 1
ATOM 1674 C CA . PRO A 1 221 ? -4.557 -16.762 11.673 1.00 90.62 221 PRO A CA 1
ATOM 1675 C C . PRO A 1 221 ? -3.354 -17.595 12.148 1.00 90.62 221 PRO A C 1
ATOM 1677 O O . PRO A 1 221 ? -3.237 -17.895 13.331 1.00 90.62 221 PRO A O 1
ATOM 1680 N N . ASP A 1 222 ? -2.458 -17.961 11.236 1.00 90.25 222 ASP A N 1
ATOM 1681 C CA . ASP A 1 222 ? -1.191 -18.646 11.493 1.00 90.25 222 ASP A CA 1
ATOM 1682 C C . ASP A 1 222 ? -0.042 -17.685 11.852 1.00 90.25 222 ASP A C 1
ATOM 1684 O O . ASP A 1 222 ? 1.095 -18.117 12.027 1.00 90.25 222 ASP A O 1
ATOM 1688 N N . ASN A 1 223 ? -0.343 -16.391 12.000 1.00 87.81 223 ASN A N 1
ATOM 1689 C CA . ASN A 1 223 ? 0.602 -15.305 12.260 1.00 87.81 223 ASN A CA 1
ATOM 1690 C C . ASN A 1 223 ? 1.601 -15.037 11.123 1.00 87.81 223 ASN A C 1
ATOM 1692 O O . ASN A 1 223 ? 2.594 -14.338 11.341 1.00 87.81 223 ASN A O 1
ATOM 1696 N N . ASN A 1 224 ? 1.326 -15.523 9.909 1.00 91.62 224 ASN A N 1
ATOM 1697 C CA . ASN A 1 224 ? 2.104 -15.180 8.724 1.00 91.62 224 ASN A CA 1
ATOM 1698 C C . ASN A 1 224 ? 1.544 -13.937 8.025 1.00 91.62 224 ASN A C 1
ATOM 1700 O O . ASN A 1 224 ? 0.354 -13.619 8.110 1.00 91.62 224 ASN A O 1
ATOM 1704 N N . VAL A 1 225 ? 2.418 -13.218 7.318 1.00 93.50 225 VAL A N 1
ATOM 1705 C CA . VAL A 1 225 ? 2.039 -12.064 6.495 1.00 93.50 225 VAL A CA 1
ATOM 1706 C C . VAL A 1 225 ? 1.939 -12.519 5.050 1.00 93.50 225 VAL A C 1
ATOM 1708 O O . VAL A 1 225 ? 2.914 -13.005 4.484 1.00 93.50 225 VAL A O 1
ATOM 1711 N N . TYR A 1 226 ? 0.776 -12.317 4.443 1.00 93.88 226 TYR A N 1
ATOM 1712 C CA . TYR A 1 226 ? 0.539 -12.629 3.041 1.00 93.88 226 TYR A CA 1
ATOM 1713 C C . TYR A 1 226 ? 0.457 -11.340 2.248 1.00 93.88 226 TYR A C 1
ATOM 1715 O O . TYR A 1 226 ? -0.265 -10.409 2.617 1.00 93.88 226 TYR A O 1
ATOM 1723 N N . VAL A 1 227 ? 1.187 -11.311 1.142 1.00 93.75 227 VAL A N 1
ATOM 1724 C CA . VAL A 1 227 ? 1.225 -10.191 0.213 1.00 93.75 227 VAL A CA 1
ATOM 1725 C C . VAL A 1 227 ? 0.955 -10.693 -1.196 1.00 93.75 227 VAL A C 1
ATOM 1727 O O . VAL A 1 227 ? 1.346 -11.799 -1.557 1.00 93.75 227 VAL A O 1
ATOM 1730 N N . THR A 1 228 ? 0.263 -9.879 -1.984 1.00 92.19 228 THR A N 1
ATOM 1731 C CA . THR A 1 228 ? 0.051 -10.141 -3.411 1.00 92.19 228 THR A CA 1
ATOM 1732 C C . THR A 1 228 ? 0.837 -9.137 -4.235 1.00 92.19 228 THR A C 1
ATOM 1734 O O . THR A 1 228 ? 0.850 -7.949 -3.917 1.00 92.19 228 THR A O 1
ATOM 1737 N N . ILE A 1 229 ? 1.449 -9.610 -5.312 1.00 91.62 229 ILE A N 1
ATOM 1738 C CA . ILE A 1 229 ? 1.964 -8.789 -6.404 1.00 91.62 229 ILE A CA 1
ATOM 1739 C C . ILE A 1 229 ? 1.247 -9.234 -7.677 1.00 91.62 229 ILE A C 1
ATOM 1741 O O . ILE A 1 229 ? 0.927 -10.416 -7.808 1.00 91.62 229 ILE A O 1
ATOM 1745 N N . GLY A 1 230 ? 0.914 -8.291 -8.555 1.00 89.50 230 GLY A N 1
ATOM 1746 C CA . GLY A 1 230 ? 0.391 -8.628 -9.879 1.00 89.50 230 GLY A CA 1
ATOM 1747 C C . GLY A 1 230 ? 1.520 -8.780 -10.894 1.00 89.50 230 GLY A C 1
ATOM 1748 O O . GLY A 1 230 ? 2.678 -8.975 -10.531 1.00 89.50 230 GLY A O 1
ATOM 1749 N N . ASP A 1 231 ? 1.186 -8.646 -12.173 1.00 88.50 231 ASP A N 1
ATOM 1750 C CA . ASP A 1 231 ? 2.136 -8.900 -13.259 1.00 88.50 231 ASP A CA 1
ATOM 1751 C C . ASP A 1 231 ? 3.122 -7.736 -13.483 1.00 88.50 231 ASP A C 1
ATOM 1753 O O . ASP A 1 231 ? 4.102 -7.894 -14.200 1.00 88.50 231 ASP A O 1
ATOM 1757 N N . VAL A 1 232 ? 2.922 -6.565 -12.859 1.00 91.75 232 VAL A N 1
ATOM 1758 C CA . VAL A 1 232 ? 3.825 -5.397 -12.977 1.00 91.75 232 VAL A CA 1
ATOM 1759 C C . VAL A 1 232 ? 4.023 -4.951 -14.442 1.00 91.75 232 VAL A C 1
ATOM 1761 O O . VAL A 1 232 ? 5.128 -4.826 -14.967 1.00 91.75 232 VAL A O 1
ATOM 1764 N N . GLY A 1 233 ? 2.917 -4.685 -15.132 1.00 89.75 233 GLY A N 1
ATOM 1765 C CA . GLY A 1 233 ? 2.830 -4.128 -16.482 1.00 89.75 233 GLY A CA 1
ATOM 1766 C C . GLY A 1 233 ? 1.659 -4.712 -17.275 1.00 89.75 233 GLY A C 1
ATOM 1767 O O . GLY A 1 233 ? 1.179 -5.793 -16.964 1.00 89.75 233 GLY A O 1
ATOM 1768 N N . ILE A 1 234 ? 1.213 -4.019 -18.334 1.00 84.19 234 ILE A N 1
ATOM 1769 C CA . ILE A 1 234 ? 0.194 -4.555 -19.268 1.00 84.19 234 ILE A CA 1
ATOM 1770 C C . ILE A 1 234 ? 0.709 -5.823 -19.969 1.00 84.19 234 ILE A C 1
ATOM 1772 O O . ILE A 1 234 ? -0.034 -6.781 -20.136 1.00 84.19 234 ILE A O 1
ATOM 1776 N N . ASN A 1 235 ? 1.993 -5.826 -20.335 1.00 84.56 235 ASN A N 1
ATOM 1777 C CA . ASN A 1 235 ? 2.741 -6.997 -20.801 1.00 84.56 235 ASN A CA 1
ATOM 1778 C C . ASN A 1 235 ? 3.850 -7.287 -19.784 1.00 84.56 235 ASN A C 1
ATOM 1780 O O . ASN A 1 235 ? 5.036 -7.223 -20.110 1.00 84.56 235 ASN A O 1
ATOM 1784 N N . GLY A 1 236 ? 3.443 -7.411 -18.522 1.00 85.94 236 GLY A N 1
ATOM 1785 C CA . GLY A 1 236 ? 4.337 -7.577 -17.388 1.00 85.94 236 GLY A CA 1
ATOM 1786 C C . GLY A 1 236 ? 5.007 -8.948 -17.344 1.00 85.94 236 GLY A C 1
ATOM 1787 O O . GLY A 1 236 ? 5.173 -9.631 -18.357 1.00 85.94 236 GLY A O 1
ATOM 1788 N N . HIS A 1 237 ? 5.394 -9.357 -16.144 1.00 88.12 237 HIS A N 1
ATOM 1789 C CA . HIS A 1 237 ? 5.992 -10.659 -15.890 1.00 88.12 237 HIS A CA 1
ATOM 1790 C C . HIS A 1 237 ? 5.086 -11.779 -16.383 1.00 88.12 237 HIS A C 1
ATOM 1792 O O . HIS A 1 237 ? 3.884 -11.805 -16.118 1.00 88.12 237 HIS A O 1
ATOM 1798 N N . SER A 1 238 ? 5.688 -12.683 -17.151 1.00 89.19 238 SER A N 1
ATOM 1799 C CA . SER A 1 238 ? 5.036 -13.844 -17.747 1.00 89.19 238 SER A CA 1
ATOM 1800 C C . SER A 1 238 ? 5.939 -15.057 -17.566 1.00 89.19 238 SER A C 1
ATOM 1802 O O . SER A 1 238 ? 6.724 -15.421 -18.445 1.00 89.19 238 SER A O 1
ATOM 1804 N N . THR A 1 239 ? 5.853 -15.663 -16.388 1.00 88.69 239 THR A N 1
ATOM 1805 C CA . THR A 1 239 ? 6.714 -16.756 -15.944 1.00 88.69 239 THR A CA 1
ATOM 1806 C C . THR A 1 239 ? 5.950 -18.075 -15.853 1.00 88.69 239 THR A C 1
ATOM 1808 O O . THR A 1 239 ? 4.717 -18.128 -15.794 1.00 88.69 239 THR A O 1
ATOM 1811 N N . LYS A 1 240 ? 6.689 -19.182 -15.772 1.00 89.38 240 LYS A N 1
ATOM 1812 C CA . LYS A 1 240 ? 6.114 -20.510 -15.509 1.00 89.38 240 LYS A CA 1
ATOM 1813 C C . LYS A 1 240 ? 5.395 -20.589 -14.154 1.00 89.38 240 LYS A C 1
ATOM 1815 O O . LYS A 1 240 ? 4.496 -21.415 -14.013 1.00 89.38 240 LYS A O 1
ATOM 1820 N N . ALA A 1 241 ? 5.724 -19.723 -13.185 1.00 85.50 241 ALA A N 1
ATOM 1821 C CA . ALA A 1 241 ? 5.026 -19.658 -11.895 1.00 85.50 241 ALA A CA 1
ATOM 1822 C C . ALA A 1 241 ? 3.561 -19.200 -12.035 1.00 85.50 241 ALA A C 1
ATOM 1824 O O . ALA A 1 241 ? 2.719 -19.586 -11.230 1.00 85.50 241 ALA A O 1
ATOM 1825 N N . GLN A 1 242 ? 3.229 -18.464 -13.101 1.00 84.50 242 GLN A N 1
ATOM 1826 C CA . GLN A 1 242 ? 1.855 -18.076 -13.453 1.00 84.50 242 GLN A CA 1
ATOM 1827 C C . GLN A 1 242 ? 1.137 -19.132 -14.317 1.00 84.50 242 GLN A C 1
ATOM 1829 O O . GLN A 1 242 ? 0.086 -18.852 -14.888 1.00 84.50 242 GLN A O 1
ATOM 1834 N N . ASN A 1 243 ? 1.693 -20.344 -14.444 1.00 86.31 243 ASN A N 1
ATOM 1835 C CA . ASN A 1 243 ? 1.198 -21.402 -15.332 1.00 86.31 243 ASN A CA 1
ATOM 1836 C C . ASN A 1 243 ? 1.201 -21.011 -16.828 1.00 86.31 243 ASN A C 1
ATOM 1838 O O . ASN A 1 243 ? 0.339 -21.425 -17.605 1.00 86.31 243 ASN A O 1
ATOM 1842 N N . ILE A 1 244 ? 2.188 -20.215 -17.252 1.00 87.69 244 ILE A N 1
ATOM 1843 C CA . ILE A 1 244 ? 2.393 -19.856 -18.661 1.00 87.69 244 ILE A CA 1
ATOM 1844 C C . ILE A 1 244 ? 3.374 -20.856 -19.281 1.00 87.69 244 ILE A C 1
ATOM 1846 O O . ILE A 1 244 ? 4.564 -20.842 -18.971 1.00 87.69 244 ILE A O 1
ATOM 1850 N N . GLN A 1 245 ? 2.879 -21.719 -20.179 1.00 88.75 245 GLN A N 1
ATOM 1851 C CA . GLN A 1 245 ? 3.636 -22.849 -20.748 1.00 88.75 245 GLN A CA 1
ATOM 1852 C C . GLN A 1 245 ? 4.991 -22.442 -21.355 1.00 88.75 245 GLN A C 1
ATOM 1854 O O . GLN A 1 245 ? 5.984 -23.140 -21.165 1.00 88.75 245 GLN A O 1
ATOM 1859 N N . ASN A 1 246 ? 5.031 -21.302 -22.051 1.00 92.00 246 ASN A N 1
ATOM 1860 C CA . ASN A 1 246 ? 6.231 -20.759 -22.698 1.00 92.00 246 ASN A CA 1
ATOM 1861 C C . ASN A 1 246 ? 6.789 -19.524 -21.965 1.00 92.00 246 ASN A C 1
ATOM 1863 O O . ASN A 1 246 ? 7.478 -18.709 -22.576 1.00 92.00 246 ASN A O 1
ATOM 1867 N N . GLY A 1 247 ? 6.447 -19.349 -20.685 1.00 88.25 247 GLY A N 1
ATOM 1868 C CA . GLY A 1 247 ? 6.932 -18.243 -19.863 1.00 88.25 247 GLY A CA 1
ATOM 1869 C C . GLY A 1 247 ? 8.405 -18.396 -19.480 1.00 88.25 247 GLY A C 1
ATOM 1870 O O . GLY A 1 247 ? 8.987 -19.482 -19.584 1.00 88.25 247 GLY A O 1
ATOM 1871 N N . SER A 1 248 ? 9.005 -17.306 -19.001 1.00 89.75 248 SER A N 1
ATOM 1872 C CA . SER A 1 248 ? 10.353 -17.331 -18.425 1.00 89.75 248 SER A CA 1
ATOM 1873 C C . SER A 1 248 ? 10.398 -18.125 -17.112 1.00 89.75 248 SER A C 1
ATOM 1875 O O . SER A 1 248 ? 9.367 -18.510 -16.552 1.00 89.75 248 SER A O 1
ATOM 1877 N N . GLU A 1 249 ? 11.604 -18.385 -16.604 1.00 90.12 249 GLU A N 1
ATOM 1878 C CA . GLU A 1 249 ? 11.764 -18.971 -15.268 1.00 90.12 249 GLU A CA 1
ATOM 1879 C C . GLU A 1 249 ? 11.168 -18.054 -14.179 1.00 90.12 249 GLU A C 1
ATOM 1881 O O . GLU A 1 249 ? 11.098 -16.838 -14.388 1.00 90.12 249 GLU A O 1
ATOM 1886 N N . PRO A 1 250 ? 10.721 -18.610 -13.034 1.00 85.94 250 PRO A N 1
ATOM 1887 C CA . PRO A 1 250 ? 10.204 -17.823 -11.916 1.00 85.94 250 PRO A CA 1
ATOM 1888 C C . PRO A 1 250 ? 11.200 -16.761 -11.430 1.00 85.94 250 PRO A C 1
ATOM 1890 O O . PRO A 1 250 ? 12.378 -17.049 -11.225 1.00 85.94 250 PRO A O 1
ATOM 1893 N N . ASP A 1 251 ? 10.710 -15.549 -11.189 1.00 80.75 251 ASP A N 1
ATOM 1894 C CA . ASP A 1 251 ? 11.501 -14.357 -10.841 1.00 80.75 251 ASP A CA 1
ATOM 1895 C C . ASP A 1 251 ? 11.166 -13.791 -9.448 1.00 80.75 251 ASP A C 1
ATOM 1897 O O . ASP A 1 251 ? 11.552 -12.677 -9.095 1.00 80.75 251 ASP A O 1
ATOM 1901 N N . GLY A 1 252 ? 10.435 -14.567 -8.645 1.00 75.12 252 GLY A N 1
ATOM 1902 C CA . GLY A 1 252 ? 9.935 -14.153 -7.335 1.00 75.12 252 GLY A CA 1
ATOM 1903 C C . GLY A 1 252 ? 8.563 -13.475 -7.373 1.00 75.12 252 GLY A C 1
ATOM 1904 O O . GLY A 1 252 ? 7.979 -13.260 -6.311 1.00 75.12 252 GLY A O 1
ATOM 1905 N N . THR A 1 253 ? 8.005 -13.195 -8.555 1.00 76.81 253 THR A N 1
ATOM 1906 C CA . THR A 1 253 ? 6.584 -12.853 -8.703 1.00 76.81 253 THR A CA 1
ATOM 1907 C C . THR A 1 253 ? 5.721 -14.120 -8.729 1.00 76.81 253 THR A C 1
ATOM 1909 O O . THR A 1 253 ? 6.179 -15.203 -9.097 1.00 76.81 253 THR A O 1
ATOM 1912 N N . SER A 1 254 ? 4.457 -14.004 -8.306 1.00 68.38 254 SER A N 1
ATOM 1913 C CA . SER A 1 254 ? 3.463 -15.092 -8.378 1.00 68.38 254 SER A CA 1
ATOM 1914 C C . SER A 1 254 ? 3.841 -16.401 -7.653 1.00 68.38 254 SER A C 1
ATOM 1916 O O . SER A 1 254 ? 3.489 -17.490 -8.102 1.00 68.38 254 SER A O 1
ATOM 1918 N N . GLY A 1 255 ? 4.527 -16.308 -6.507 1.00 62.31 255 GLY A N 1
ATOM 1919 C CA . GLY A 1 255 ? 4.865 -17.448 -5.646 1.00 62.31 255 GLY A CA 1
ATOM 1920 C C . GLY A 1 255 ? 4.530 -17.206 -4.171 1.00 62.31 255 GLY A C 1
ATOM 1921 O O . GLY A 1 255 ? 4.452 -16.065 -3.720 1.00 62.31 255 GLY A O 1
ATOM 1922 N N . ILE A 1 256 ? 4.342 -18.286 -3.405 1.00 60.53 256 ILE A N 1
ATOM 1923 C CA . ILE A 1 256 ? 4.276 -18.226 -1.938 1.00 60.53 256 ILE A CA 1
ATOM 1924 C C . ILE A 1 256 ? 5.702 -18.391 -1.417 1.00 60.53 256 ILE A C 1
ATOM 1926 O O . ILE A 1 256 ? 6.297 -19.458 -1.564 1.00 60.53 256 ILE A O 1
ATOM 1930 N N . THR A 1 257 ? 6.255 -17.342 -0.817 1.00 59.50 257 THR A N 1
ATOM 1931 C CA . THR A 1 257 ? 7.557 -17.396 -0.151 1.00 59.50 257 THR A CA 1
ATOM 1932 C C . THR A 1 257 ? 7.361 -17.671 1.338 1.00 59.50 257 THR A C 1
ATOM 1934 O O . THR A 1 257 ? 6.584 -16.999 2.013 1.00 59.50 257 THR A O 1
ATOM 1937 N N . GLN A 1 258 ? 8.052 -18.688 1.853 1.00 51.53 258 GLN A N 1
ATOM 1938 C CA . GLN A 1 258 ? 8.141 -18.978 3.284 1.00 51.53 258 GLN A CA 1
ATOM 1939 C C . GLN A 1 258 ? 9.584 -18.700 3.713 1.00 51.53 258 GLN A C 1
ATOM 1941 O O . GLN A 1 258 ? 10.512 -19.220 3.093 1.00 51.53 258 GLN A O 1
ATOM 1946 N N . GLY A 1 259 ? 9.774 -17.849 4.720 1.00 49.84 259 GLY A N 1
ATOM 1947 C CA . GLY A 1 259 ? 11.086 -17.425 5.213 1.00 49.84 259 GLY A CA 1
ATOM 1948 C C . GLY A 1 259 ? 11.062 -17.087 6.690 1.00 49.84 259 GLY A C 1
ATOM 1949 O O . GLY A 1 259 ? 9.949 -16.891 7.228 1.00 49.84 259 GLY A O 1
#

Sequence (259 aa):
MKFLMPHSVPLSSSSLVSIIFIAVLTLASISIANKFPYIMQHDRSHLAKALAPKYPEAGLPSPKGPTILDPNLKAELVFRGLRYPTSMAFLGPNDIVVTEKDAGTVRRVVNGTELQQSLLNVSVATYAHRGMLGIAVAPLTTATSSTNHGNRNTTTYVFLYYTQAQTHTGDDVTEGKQPLGNRLYRYELINNNKLVNPKLLLDLPATPGAIGDGGKVIVGPDNNVYVTIGDVGINGHSTKAQNIQNGSEPDGTSGITQG

Secondary structure (DSSP, 8-state):
--PPPP--PPPPHHHHHHHHHHHHHHHHHHHHHHHHHHHHHS-HHHHHHHHTTT-TT-PPPPTT-PPP--TT----------SSEEEEEEEETTEEEEEETTTTEEEEEETTEE-SS-SEE--B--STT-SEEEEEEEEE---------S----EEEEEEEEEE-SSSTTHHHHS-PPPSEEEEEEEEEETTTEEEEEEEEEEE---S-SS-----EEE-TTS-EEE----SSTT---BGGGT-TTPBPP-SSSS----

Radius of gyration: 25.78 Å; chains: 1; bounding box: 52×87×63 Å

Foldseek 3Di:
DDDDDDDDDDDDPVRVVVVVVVVVVVVVVVVCVVVVVVVVPPPPVVVCVVCCQQAVPDDDADPVHDDDPDPVDDDDDLEDDAAQWADWDAPDVQWIWTDHFQQQFIWIGHRSRTDPDTQDGAAWARGHQFGWHEKEKDWDQPPPPDVDPDDDPTKMKMKTWGQHQPPGRNCCPVVVDQTQAGWIWIFTQPPVRHTDDTDTDDGHHLDDAPYQQFFYWYQDPVRDIDGAGGQNHPPRAFECLVVRPPGHHDDPHNDDDDD